Protein AF-0000000086165670 (afdb_homodimer)

Secondary structure (DSSP, 8-state):
----HHHHHHH-SS--SSEEEEEPHHHHHHHHHTT--HHHHHHHHHTS-EEEEEEHHHHHHHHHT-GGGHHHHHHHT-TTSEEE---SSS--HHHHHHHHHHH-TTEEEE---HHHHHHHHTSTT--EEEEETTEEEEEPP-S-TTS---/----HHHHHHH-SS--SSEEEEEPHHHHHHHHHTT--HHHHHHHHHTS-EEEEEEHHHHHHHHHT-GGGHHHHHHHT-TTSEEE---SSS--HHHHHHHHHHH-TTEEEE---HHHHHHHHTSTT--EEEEETTEEEEEPP-S-TTS---

Radius of gyration: 19.61 Å; Cα contacts (8 Å, |Δi|>4): 495; chains: 2; bounding box: 52×57×45 Å

InterPro domains:
  IPR002716 PIN domain [SM00670] (19-118)
  IPR006984 Fcf1/UTP23 [PF04900] (44-140)
  IPR029060 PIN-like domain superfamily [SSF88723] (17-141)
  IPR037503 rRNA-processing protein Fcf1, PIN domain [cd09864] (9-139)

Solvent-accessible surface area (backbone atoms only — not comparable to full-atom values): 16663 Å² total; per-residue (Å²): 130,85,54,56,45,74,55,49,55,74,71,36,75,69,54,38,47,38,37,38,30,40,49,39,65,66,36,50,52,53,31,54,77,52,69,44,56,66,68,61,39,48,22,67,39,56,71,41,57,58,36,45,27,38,39,48,44,30,52,53,50,41,66,67,62,43,77,90,31,46,67,46,46,53,59,68,63,33,83,74,39,42,77,27,63,65,94,67,82,84,60,57,42,67,58,50,53,51,53,48,47,68,42,38,55,68,40,31,38,29,42,73,50,66,69,59,49,58,56,43,69,71,38,70,44,33,33,37,30,32,74,55,94,76,35,56,42,60,45,79,50,71,55,71,80,77,58,77,83,126,128,82,54,56,46,75,54,49,54,74,69,36,76,68,54,37,47,37,36,37,30,40,48,39,64,64,35,50,51,52,31,54,75,52,70,45,56,66,68,59,40,48,23,66,39,58,72,41,58,58,36,47,27,37,39,47,45,30,50,53,49,41,65,68,63,42,76,90,31,46,67,46,46,53,59,67,63,34,82,75,40,42,78,27,63,65,94,67,82,82,61,57,40,66,59,49,53,51,52,50,47,69,44,38,55,69,42,32,38,30,43,74,51,64,70,58,48,57,58,43,68,70,38,70,45,33,32,39,30,33,74,56,94,75,34,59,42,59,45,78,49,72,55,71,82,76,58,78,81,123

Foldseek 3Di:
DQPQLAVLVVQQVLEDPPAEEEEAQCLLVVLVVLVHDDQVLVCVRNVHRYQYEYEPQSLVVLVVVPDVSVVVNVSCPPPSYHYHYDPDDHDHPLVVVLVVCLVPLHHEYEDADPVSVVSNLVRANHKYWYDDPSGIGIGHRRHDPPPDPD/DQPQLAVLCVQQVLEDPPAEEEEAQCLLVVLVVLVHDDQVLVCVRNVHRYQYEYEPQSLVVLVVVPDVSVVVNVSCPPPSYHYHYDPDDHDHPLVVVLVVCLVPLHHEYEDADPVSVVSNLVRANHKYWYDDPSGIGIGHRRHDPPPDPD

Organism: Eudyptula minor (NCBI:txid37083)

Structure (mmCIF, N/CA/C/O backbone):
data_AF-0000000086165670-model_v1
#
loop_
_entity.id
_entity.type
_entity.pdbx_description
1 polymer 'rRNA-processing protein FCF1 homolog'
#
loop_
_atom_site.group_PDB
_atom_site.id
_atom_site.type_symbol
_atom_site.label_atom_id
_atom_site.label_alt_id
_atom_site.label_comp_id
_atom_site.label_asym_id
_atom_site.label_entity_id
_atom_site.label_seq_id
_atom_site.pdbx_PDB_ins_code
_atom_site.Cartn_x
_atom_site.Cartn_y
_atom_site.Cartn_z
_atom_site.occupancy
_atom_site.B_iso_or_equiv
_atom_site.auth_seq_id
_atom_site.auth_comp_id
_atom_site.auth_asym_id
_atom_site.auth_atom_id
_atom_site.pdbx_PDB_model_num
ATOM 1 N N . PRO A 1 1 ? -20.578 -14.242 -11.133 1 34.12 1 PRO A N 1
ATOM 2 C CA . PRO A 1 1 ? -20.109 -13.969 -12.492 1 34.12 1 PRO A CA 1
ATOM 3 C C . PRO A 1 1 ? -18.812 -13.164 -12.516 1 34.12 1 PRO A C 1
ATOM 5 O O . PRO A 1 1 ? -18.594 -12.312 -11.656 1 34.12 1 PRO A O 1
ATOM 8 N N . GLN A 1 2 ? -17.719 -13.906 -13.016 1 43.72 2 GLN A N 1
ATOM 9 C CA . GLN A 1 2 ? -16.391 -13.352 -13.242 1 43.72 2 GLN A CA 1
ATOM 10 C C . GLN A 1 2 ? -16.469 -11.992 -13.938 1 43.72 2 GLN A C 1
ATOM 12 O O . GLN A 1 2 ? -16.969 -11.891 -15.055 1 43.72 2 GLN A O 1
ATOM 17 N N . HIS A 1 3 ? -16.766 -10.992 -13.359 1 51.22 3 HIS A N 1
ATOM 18 C CA . HIS A 1 3 ? -16.828 -9.742 -14.102 1 51.22 3 HIS A CA 1
ATOM 19 C C . HIS A 1 3 ? -15.5 -9.422 -14.773 1 51.22 3 HIS A C 1
ATOM 21 O O . HIS A 1 3 ? -14.438 -9.781 -14.266 1 51.22 3 HIS A O 1
ATOM 27 N N . PRO A 1 4 ? -15.719 -9.07 -16 1 55.28 4 PRO A N 1
ATOM 28 C CA . PRO A 1 4 ? -14.492 -8.641 -16.688 1 55.28 4 PRO A CA 1
ATOM 29 C C . PRO A 1 4 ? -13.648 -7.688 -15.859 1 55.28 4 PRO A C 1
ATOM 31 O O . PRO A 1 4 ? -14.188 -6.906 -15.07 1 55.28 4 PRO A O 1
ATOM 34 N N . SER A 1 5 ? -12.367 -8 -15.695 1 59.69 5 SER A N 1
ATOM 35 C CA . SER A 1 5 ? -11.391 -7.207 -14.961 1 59.69 5 SER A CA 1
ATOM 36 C C . SER A 1 5 ? -11.648 -5.715 -15.125 1 59.69 5 SER A C 1
ATOM 38 O O . SER A 1 5 ? -11.445 -4.934 -14.195 1 59.69 5 SER A O 1
ATOM 40 N N . CYS A 1 6 ? -12.211 -5.391 -16.391 1 55.56 6 CYS A N 1
ATOM 41 C CA . CYS A 1 6 ? -12.438 -3.982 -16.688 1 55.56 6 CYS A CA 1
ATOM 42 C C . CYS A 1 6 ? -13.508 -3.391 -15.773 1 55.56 6 CYS A C 1
ATOM 44 O O . CYS A 1 6 ? -13.445 -2.211 -15.422 1 55.56 6 CYS A O 1
ATOM 46 N N . LEU A 1 7 ? -14.461 -4.262 -15.445 1 55.62 7 LEU A N 1
ATOM 47 C CA . LEU A 1 7 ? -15.57 -3.754 -14.648 1 55.62 7 LEU A CA 1
ATOM 48 C C . LEU A 1 7 ? -15.211 -3.729 -13.172 1 55.62 7 LEU A C 1
ATOM 50 O O . LEU A 1 7 ? -15.797 -2.965 -12.398 1 55.62 7 LEU A O 1
ATOM 54 N N . PHE A 1 8 ? -14.328 -4.543 -12.992 1 58.03 8 PHE A N 1
ATOM 55 C CA . PHE A 1 8 ? -13.867 -4.656 -11.609 1 58.03 8 PHE A CA 1
ATOM 56 C C . PHE A 1 8 ? -13.484 -3.291 -11.055 1 58.03 8 PHE A C 1
ATOM 58 O O . PHE A 1 8 ? -13.875 -2.938 -9.938 1 58.03 8 PHE A O 1
ATOM 65 N N . PHE A 1 9 ? -12.859 -2.52 -11.828 1 61.44 9 PHE A N 1
ATOM 66 C CA . PHE A 1 9 ? -12.25 -1.317 -11.273 1 61.44 9 PHE A CA 1
ATOM 67 C C . PHE A 1 9 ? -13.234 -0.152 -11.297 1 61.44 9 PHE A C 1
ATOM 69 O O . PHE A 1 9 ? -12.984 0.889 -10.688 1 61.44 9 PHE A O 1
ATOM 76 N N . GLN A 1 10 ? -14.266 -0.458 -11.984 1 59.34 10 GLN A N 1
ATOM 77 C CA . GLN A 1 10 ? -15.312 0.558 -11.945 1 59.34 10 GLN A CA 1
ATOM 78 C C . GLN A 1 10 ? -15.969 0.619 -10.57 1 59.34 10 GLN A C 1
ATOM 80 O O . GLN A 1 10 ? -16.391 1.688 -10.125 1 59.34 10 GLN A O 1
ATOM 85 N N . TYR A 1 11 ? -15.75 -0.505 -9.938 1 60 11 TYR A N 1
ATOM 86 C CA . TYR A 1 11 ? -16.5 -0.546 -8.688 1 60 11 TYR A CA 1
ATOM 87 C C . TYR A 1 11 ? -15.578 -0.387 -7.484 1 60 11 TYR A C 1
ATOM 89 O O . TYR A 1 11 ? -16.031 -0.026 -6.395 1 60 11 TYR A O 1
ATOM 97 N N . ASN A 1 12 ? -14.359 -0.661 -7.742 1 64.25 12 ASN A N 1
ATOM 98 C CA . ASN A 1 12 ? -13.422 -0.516 -6.633 1 64.25 12 ASN A CA 1
ATOM 99 C C . ASN A 1 12 ? -12.695 0.828 -6.68 1 64.25 12 ASN A C 1
ATOM 101 O O . ASN A 1 12 ? -11.812 1.031 -7.516 1 64.25 12 ASN A O 1
ATOM 105 N N . THR A 1 13 ? -13.102 1.656 -5.805 1 72.88 13 THR A N 1
ATOM 106 C CA . THR A 1 13 ? -12.57 3.016 -5.848 1 72.88 13 THR A CA 1
ATOM 107 C C . THR A 1 13 ? -11.305 3.127 -5.012 1 72.88 13 THR A C 1
ATOM 109 O O . THR A 1 13 ? -10.641 4.164 -5.016 1 72.88 13 THR A O 1
ATOM 112 N N . GLN A 1 14 ? -10.898 2.016 -4.379 1 79.38 14 GLN A N 1
ATOM 113 C CA . GLN A 1 14 ? -9.75 2.104 -3.48 1 79.38 14 GLN A CA 1
ATOM 114 C C . GLN A 1 14 ? -8.461 1.745 -4.207 1 79.38 14 GLN A C 1
ATOM 116 O O . GLN A 1 14 ? -7.367 2.059 -3.73 1 79.38 14 GLN A O 1
ATOM 121 N N . LEU A 1 15 ? -8.672 1.128 -5.34 1 85.44 15 LEU A N 1
ATOM 122 C CA . LEU A 1 15 ? -7.5 0.686 -6.086 1 85.44 15 LEU A CA 1
ATOM 123 C C . LEU A 1 15 ? -7.434 1.37 -7.445 1 85.44 15 LEU A C 1
ATOM 125 O O . LEU A 1 15 ? -8.469 1.694 -8.039 1 85.44 15 LEU A O 1
ATOM 129 N N . GLY A 1 16 ? -6.293 1.633 -7.879 1 83.88 16 GLY A N 1
ATOM 130 C CA . GLY A 1 16 ? -6 2.139 -9.211 1 83.88 16 GLY A CA 1
ATOM 131 C C . GLY A 1 16 ? -4.578 1.852 -9.656 1 83.88 16 GLY A C 1
ATOM 132 O O . GLY A 1 16 ? -3.744 1.423 -8.859 1 83.88 16 GLY A O 1
ATOM 133 N N . PRO A 1 17 ? -4.387 2.037 -10.953 1 87.19 17 PRO A N 1
ATOM 134 C CA . PRO A 1 17 ? -3.035 1.773 -11.453 1 87.19 17 PRO A CA 1
ATOM 135 C C . PRO A 1 17 ? -2.012 2.787 -10.945 1 87.19 17 PRO A C 1
ATOM 137 O O . PRO A 1 17 ? -2.359 3.943 -10.68 1 87.19 17 PRO A O 1
ATOM 140 N N . PRO A 1 18 ? -0.703 2.369 -10.914 1 90.31 18 PRO A N 1
ATOM 141 C CA . PRO A 1 18 ? -0.228 0.991 -11.062 1 90.31 18 PRO A CA 1
ATOM 142 C C . PRO A 1 18 ? -0.722 0.071 -9.953 1 90.31 18 PRO A C 1
ATOM 144 O O . PRO A 1 18 ? -0.751 0.47 -8.781 1 90.31 18 PRO A O 1
ATOM 147 N N . TYR A 1 19 ? -1.114 -1.107 -10.328 1 92.5 19 TYR A N 1
ATOM 148 C CA . TYR A 1 19 ? -1.566 -2.082 -9.336 1 92.5 19 TYR A CA 1
ATOM 149 C C . TYR A 1 19 ? -0.388 -2.848 -8.75 1 92.5 19 TYR A C 1
ATOM 151 O O . TYR A 1 19 ? 0.474 -3.334 -9.484 1 92.5 19 TYR A O 1
ATOM 159 N N . HIS A 1 20 ? -0.323 -2.848 -7.488 1 95.12 20 HIS A N 1
ATOM 160 C CA . HIS A 1 20 ? 0.696 -3.625 -6.789 1 95.12 20 HIS A CA 1
ATOM 161 C C . HIS A 1 20 ? 0.179 -5.012 -6.426 1 95.12 20 HIS A C 1
ATOM 163 O O . HIS A 1 20 ? -0.803 -5.141 -5.691 1 95.12 20 HIS A O 1
ATOM 169 N N . ILE A 1 21 ? 0.863 -6.008 -6.91 1 97 21 ILE A N 1
ATOM 170 C CA . ILE A 1 21 ? 0.362 -7.375 -6.785 1 97 21 ILE A CA 1
ATOM 171 C C . ILE A 1 21 ? 1.324 -8.203 -5.934 1 97 21 ILE A C 1
ATOM 173 O O . ILE A 1 21 ? 2.469 -8.43 -6.332 1 97 21 ILE A O 1
ATOM 177 N N . LEU A 1 22 ? 0.852 -8.625 -4.73 1 97.94 22 LEU A N 1
ATOM 178 C CA . LEU A 1 22 ? 1.629 -9.516 -3.881 1 97.94 22 LEU A CA 1
ATOM 179 C C . LEU A 1 22 ? 1.577 -10.945 -4.406 1 97.94 22 LEU A C 1
ATOM 181 O O . LEU A 1 22 ? 0.5 -11.539 -4.5 1 97.94 22 LEU A O 1
ATOM 185 N N . VAL A 1 23 ? 2.732 -11.461 -4.699 1 98.19 23 VAL A N 1
ATOM 186 C CA . VAL A 1 23 ? 2.803 -12.766 -5.344 1 98.19 23 VAL A CA 1
ATOM 187 C C . VAL A 1 23 ? 3.1 -13.844 -4.305 1 98.19 23 VAL A C 1
ATOM 189 O O . VAL A 1 23 ? 4.078 -13.742 -3.561 1 98.19 23 VAL A O 1
ATOM 192 N N . ASP A 1 24 ? 2.229 -14.812 -4.219 1 96.94 24 ASP A N 1
ATOM 193 C CA . ASP A 1 24 ? 2.453 -15.992 -3.391 1 96.94 24 ASP A CA 1
ATOM 194 C C . ASP A 1 24 ? 3.537 -16.891 -3.988 1 96.94 24 ASP A C 1
ATOM 196 O O . ASP A 1 24 ? 3.764 -16.875 -5.199 1 96.94 24 ASP A O 1
ATOM 200 N N . THR A 1 25 ? 4.137 -17.672 -3.205 1 92.81 25 THR A N 1
ATOM 201 C CA . THR A 1 25 ? 5.277 -18.5 -3.582 1 92.81 25 THR A CA 1
ATOM 202 C C . THR A 1 25 ? 4.93 -19.391 -4.766 1 92.81 25 THR A C 1
ATOM 204 O O . THR A 1 25 ? 5.621 -19.391 -5.785 1 92.81 25 THR A O 1
ATOM 207 N N . ASN A 1 26 ? 3.855 -20.094 -4.719 1 92.88 26 ASN A N 1
ATOM 208 C CA . ASN A 1 26 ? 3.525 -21.109 -5.715 1 92.88 26 ASN A CA 1
ATOM 209 C C . ASN A 1 26 ? 2.939 -20.484 -6.977 1 92.88 26 ASN A C 1
ATOM 211 O O . ASN A 1 26 ? 2.84 -21.141 -8.016 1 92.88 26 ASN A O 1
ATOM 215 N N . PHE A 1 27 ? 2.6 -19.297 -6.941 1 97.75 27 PHE A N 1
ATOM 216 C CA . PHE A 1 27 ? 1.979 -18.609 -8.078 1 97.75 27 PHE A CA 1
ATOM 217 C C . PHE A 1 27 ? 2.945 -18.531 -9.25 1 97.75 27 PHE A C 1
ATOM 219 O O . PHE A 1 27 ? 2.543 -18.688 -10.406 1 97.75 27 PHE A O 1
ATOM 226 N N . ILE A 1 28 ? 4.215 -18.281 -8.945 1 96.06 28 ILE A N 1
ATOM 227 C CA . ILE A 1 28 ? 5.246 -18.172 -9.969 1 96.06 28 ILE A CA 1
ATOM 228 C C . ILE A 1 28 ? 5.395 -19.5 -10.703 1 96.06 28 ILE A C 1
ATOM 230 O O . ILE A 1 28 ? 5.367 -19.547 -11.938 1 96.06 28 ILE A O 1
ATOM 234 N N . ASN A 1 29 ? 5.395 -20.547 -9.945 1 93.69 29 ASN A N 1
ATOM 235 C CA . ASN A 1 29 ? 5.566 -21.859 -10.555 1 93.69 29 ASN A CA 1
ATOM 236 C C . ASN A 1 29 ? 4.375 -22.234 -11.43 1 93.69 29 ASN A C 1
ATOM 238 O O . ASN A 1 29 ? 4.543 -22.828 -12.5 1 93.69 29 ASN A O 1
ATOM 242 N N . PHE A 1 30 ? 3.25 -21.938 -10.969 1 95.69 30 PHE A N 1
ATOM 243 C CA . PHE A 1 30 ? 2.053 -22.25 -11.742 1 95.69 30 PHE A CA 1
ATOM 244 C C . PHE A 1 30 ? 1.998 -21.406 -13.008 1 95.69 30 PHE A C 1
ATOM 246 O O . PHE A 1 30 ? 1.51 -21.859 -14.047 1 95.69 30 PHE A O 1
ATOM 253 N N . SER A 1 31 ? 2.48 -20.188 -12.922 1 97.12 31 SER A N 1
ATOM 254 C CA . SER A 1 31 ? 2.555 -19.328 -14.109 1 97.12 31 SER A CA 1
ATOM 255 C C . SER A 1 31 ? 3.508 -19.906 -15.148 1 97.12 31 SER A C 1
ATOM 257 O O . SER A 1 31 ? 3.199 -19.922 -16.344 1 97.12 31 SER A O 1
ATOM 259 N N . ILE A 1 32 ? 4.645 -20.406 -14.648 1 94.25 32 ILE A N 1
ATOM 260 C CA . ILE A 1 32 ? 5.641 -21.016 -15.516 1 94.25 32 ILE A CA 1
ATOM 261 C C . ILE A 1 32 ? 5.043 -22.25 -16.203 1 94.25 32 ILE A C 1
ATOM 263 O O . ILE A 1 32 ? 5.184 -22.422 -17.422 1 94.25 32 ILE A O 1
ATOM 267 N N . LYS A 1 33 ? 4.375 -23.047 -15.438 1 94.38 33 LYS A N 1
ATOM 268 C CA . LYS A 1 33 ? 3.768 -24.25 -15.969 1 94.38 33 LYS A CA 1
ATOM 269 C C . LYS A 1 33 ? 2.705 -23.938 -17.016 1 94.38 33 LYS A C 1
ATOM 271 O O . LYS A 1 33 ? 2.545 -24.656 -18 1 94.38 33 LYS A O 1
ATOM 276 N N . ALA A 1 34 ? 2.031 -22.844 -16.812 1 96.06 34 ALA A N 1
ATOM 277 C CA . ALA A 1 34 ? 0.977 -22.406 -17.719 1 96.06 34 ALA A CA 1
ATOM 278 C C . ALA A 1 34 ? 1.55 -21.594 -18.875 1 96.06 34 ALA A C 1
ATOM 280 O O . ALA A 1 34 ? 0.803 -21.078 -19.719 1 96.06 34 ALA A O 1
ATOM 281 N N . LYS A 1 35 ? 2.92 -21.359 -18.891 1 95.25 35 LYS A N 1
ATOM 282 C CA . LYS A 1 35 ? 3.639 -20.625 -19.922 1 95.25 35 LYS A CA 1
ATOM 283 C C . LYS A 1 35 ? 3.176 -19.172 -19.984 1 95.25 35 LYS A C 1
ATOM 285 O O . LYS A 1 35 ? 2.943 -18.625 -21.062 1 95.25 35 LYS A O 1
ATOM 290 N N . LEU A 1 36 ? 2.943 -18.609 -18.859 1 96.5 36 LEU A N 1
ATOM 291 C CA . LEU A 1 36 ? 2.518 -17.219 -18.734 1 96.5 36 LEU A CA 1
ATOM 292 C C . LEU A 1 36 ? 3.682 -16.328 -18.328 1 96.5 36 LEU A C 1
ATOM 294 O O . LEU A 1 36 ? 4.414 -16.656 -17.391 1 96.5 36 LEU A O 1
ATOM 298 N N . ASP A 1 37 ? 3.91 -15.258 -19.125 1 95.5 37 ASP A N 1
ATOM 299 C CA . ASP A 1 37 ? 4.777 -14.195 -18.625 1 95.5 37 ASP A CA 1
ATOM 300 C C . ASP A 1 37 ? 4.102 -13.414 -17.5 1 95.5 37 ASP A C 1
ATOM 302 O O . ASP A 1 37 ? 3.045 -12.812 -17.703 1 95.5 37 ASP A O 1
ATOM 306 N N . LEU A 1 38 ? 4.711 -13.414 -16.375 1 96.06 38 LEU A N 1
ATOM 307 C CA . LEU A 1 38 ? 4.055 -12.938 -15.164 1 96.06 38 LEU A CA 1
ATOM 308 C C . LEU A 1 38 ? 3.594 -11.492 -15.328 1 96.06 38 LEU A C 1
ATOM 310 O O . LEU A 1 38 ? 2.398 -11.203 -15.242 1 96.06 38 LEU A O 1
ATOM 314 N N . VAL A 1 39 ? 4.5 -10.57 -15.68 1 96.19 39 VAL A N 1
ATOM 315 C CA . VAL A 1 39 ? 4.188 -9.141 -15.727 1 96.19 39 VAL A CA 1
ATOM 316 C C . VAL A 1 39 ? 3.197 -8.875 -16.859 1 96.19 39 VAL A C 1
ATOM 318 O O . VAL A 1 39 ? 2.195 -8.18 -16.656 1 96.19 39 VAL A O 1
ATOM 321 N N . GLN A 1 40 ? 3.408 -9.438 -17.984 1 96.25 40 GLN A N 1
ATOM 322 C CA . GLN A 1 40 ? 2.52 -9.25 -19.125 1 96.25 40 GLN A CA 1
ATOM 323 C C . GLN A 1 40 ? 1.126 -9.805 -18.828 1 96.25 40 GLN A C 1
ATOM 325 O O . GLN A 1 40 ? 0.121 -9.195 -19.203 1 96.25 40 GLN A O 1
ATOM 330 N N . SER A 1 41 ? 1.08 -10.953 -18.25 1 96.88 41 SER A N 1
ATOM 331 C CA . SER A 1 41 ? -0.209 -11.562 -17.922 1 96.88 41 SER A CA 1
ATOM 332 C C . SER A 1 41 ? -0.984 -10.719 -16.922 1 96.88 41 SER A C 1
ATOM 334 O O . SER A 1 41 ? -2.211 -10.617 -17 1 96.88 41 SER A O 1
ATOM 336 N N . MET A 1 42 ? -0.252 -10.078 -15.945 1 96.12 42 MET A N 1
ATOM 337 C CA . MET A 1 42 ? -0.893 -9.164 -15 1 96.12 42 MET A CA 1
ATOM 338 C C . MET A 1 42 ? -1.491 -7.961 -15.727 1 96.12 42 MET A C 1
ATOM 340 O O . MET A 1 42 ? -2.643 -7.598 -15.492 1 96.12 42 MET A O 1
ATOM 344 N N . MET A 1 43 ? -0.7 -7.418 -16.609 1 94.31 43 MET A N 1
ATOM 345 C CA . MET A 1 43 ? -1.137 -6.238 -17.344 1 94.31 43 MET A CA 1
ATOM 346 C C . MET A 1 43 ? -2.301 -6.57 -18.281 1 94.31 43 MET A C 1
ATOM 348 O O . MET A 1 43 ? -3.217 -5.766 -18.438 1 94.31 43 MET A O 1
ATOM 352 N N . ASP A 1 44 ? -2.336 -7.738 -18.875 1 92.81 44 ASP A N 1
ATOM 353 C CA . ASP A 1 44 ? -3.43 -8.195 -19.734 1 92.81 44 ASP A CA 1
ATOM 354 C C . ASP A 1 44 ? -4.703 -8.422 -18.922 1 92.81 44 ASP A C 1
ATOM 356 O O . ASP A 1 44 ? -5.809 -8.18 -19.406 1 92.81 44 ASP A O 1
ATOM 360 N N . CYS A 1 45 ? -4.516 -8.875 -17.75 1 92.12 45 CYS A N 1
ATOM 361 C CA . CYS A 1 45 ? -5.652 -9.172 -16.875 1 92.12 45 CYS A CA 1
ATOM 362 C C . CYS A 1 45 ? -6.324 -7.891 -16.406 1 92.12 45 CYS A C 1
ATOM 364 O O . CYS A 1 45 ? -7.551 -7.793 -16.391 1 92.12 45 CYS A O 1
ATOM 366 N N . LEU A 1 46 ? -5.488 -6.934 -16.031 1 90.25 46 LEU A N 1
ATOM 367 C CA . LEU A 1 46 ? -6.031 -5.742 -15.391 1 90.25 46 LEU A CA 1
ATOM 368 C C . LEU A 1 46 ? -6.109 -4.578 -16.375 1 90.25 46 LEU A C 1
ATOM 370 O O . LEU A 1 46 ? -6.676 -3.531 -16.062 1 90.25 46 LEU A O 1
ATOM 374 N N . TYR A 1 47 ? -5.535 -4.727 -17.516 1 89.25 47 TYR A N 1
ATOM 375 C CA . TYR A 1 47 ? -5.504 -3.723 -18.562 1 89.25 47 TYR A CA 1
ATOM 376 C C . TYR A 1 47 ? -4.891 -2.42 -18.062 1 89.25 47 TYR A C 1
ATOM 378 O O . TYR A 1 47 ? -5.426 -1.338 -18.312 1 89.25 47 TYR A O 1
ATOM 386 N N . ALA A 1 48 ? -3.924 -2.51 -17.297 1 89.19 48 ALA A N 1
ATOM 387 C CA . ALA A 1 48 ? -3.217 -1.382 -16.688 1 89.19 48 ALA A CA 1
ATOM 388 C C . ALA A 1 48 ? -1.828 -1.797 -16.203 1 89.19 48 ALA A C 1
ATOM 390 O O . ALA A 1 48 ? -1.501 -2.986 -16.188 1 89.19 48 ALA A O 1
ATOM 391 N N . LYS A 1 49 ? -0.995 -0.763 -15.867 1 90.31 49 LYS A N 1
ATOM 392 C CA . LYS A 1 49 ? 0.326 -1.045 -15.312 1 90.31 49 LYS A CA 1
ATOM 393 C C . LYS A 1 49 ? 0.219 -1.85 -14.023 1 90.31 49 LYS A C 1
ATOM 395 O O . LYS A 1 49 ? -0.636 -1.568 -13.18 1 90.31 49 LYS A O 1
ATOM 400 N N . CYS A 1 50 ? 1.036 -2.807 -13.93 1 93.5 50 CYS A N 1
ATOM 401 C CA . CYS A 1 50 ? 1.077 -3.676 -12.766 1 93.5 50 CYS A CA 1
ATOM 402 C C . CYS A 1 50 ? 2.504 -3.828 -12.242 1 93.5 50 CYS A C 1
ATOM 404 O O . CYS A 1 50 ? 3.449 -3.896 -13.031 1 93.5 50 CYS A O 1
ATOM 406 N N . ILE A 1 51 ? 2.643 -3.84 -11.008 1 94.69 51 ILE A N 1
ATOM 407 C CA . ILE A 1 51 ? 3.934 -4.031 -10.352 1 94.69 51 ILE A CA 1
ATOM 408 C C . ILE A 1 51 ? 3.883 -5.273 -9.469 1 94.69 51 ILE A C 1
ATOM 410 O O . ILE A 1 51 ? 3.264 -5.254 -8.398 1 94.69 51 ILE A O 1
ATOM 414 N N . PRO A 1 52 ? 4.504 -6.332 -9.922 1 97.5 52 PRO A N 1
ATOM 415 C CA . PRO A 1 52 ? 4.586 -7.492 -9.039 1 97.5 52 PRO A CA 1
ATOM 416 C C . PRO A 1 52 ? 5.438 -7.227 -7.797 1 97.5 52 PRO A C 1
ATOM 418 O O . PRO A 1 52 ? 6.496 -6.602 -7.891 1 97.5 52 PRO A O 1
ATOM 421 N N . CYS A 1 53 ? 4.957 -7.629 -6.641 1 97.5 53 CYS A N 1
ATOM 422 C CA . CYS A 1 53 ? 5.637 -7.438 -5.363 1 97.5 53 CYS A CA 1
ATOM 423 C C . CYS A 1 53 ? 5.926 -8.773 -4.691 1 97.5 53 CYS A C 1
ATOM 425 O O . CYS A 1 53 ? 5.082 -9.672 -4.703 1 97.5 53 CYS A O 1
ATOM 427 N N . ILE A 1 54 ? 7.125 -8.945 -4.188 1 97.19 54 ILE A N 1
ATOM 428 C CA . ILE A 1 54 ? 7.516 -10.141 -3.455 1 97.19 54 ILE A CA 1
ATOM 429 C C . ILE A 1 54 ? 8.047 -9.758 -2.078 1 97.19 54 ILE A C 1
ATOM 431 O O . ILE A 1 54 ? 8.914 -8.883 -1.962 1 97.19 54 ILE A O 1
ATOM 435 N N . THR A 1 55 ? 7.523 -10.359 -1.017 1 96.88 55 THR A N 1
ATOM 436 C CA . THR A 1 55 ? 7.977 -10.062 0.338 1 96.88 55 THR A CA 1
ATOM 437 C C . THR A 1 55 ? 9.234 -10.859 0.673 1 96.88 55 THR A C 1
ATOM 439 O O . THR A 1 55 ? 9.555 -11.836 -0.01 1 96.88 55 THR A O 1
ATOM 442 N N . ASP A 1 56 ? 9.898 -10.422 1.745 1 95.5 56 ASP A N 1
ATOM 443 C CA . ASP A 1 56 ? 11.055 -11.164 2.238 1 95.5 56 ASP A CA 1
ATOM 444 C C . ASP A 1 56 ? 10.68 -12.609 2.578 1 95.5 56 ASP A C 1
ATOM 446 O O . ASP A 1 56 ? 11.445 -13.531 2.311 1 95.5 56 ASP A O 1
ATOM 450 N N . CYS A 1 57 ? 9.516 -12.789 3.125 1 96.31 57 CYS A N 1
ATOM 451 C CA . CYS A 1 57 ? 9.086 -14.117 3.549 1 96.31 57 CYS A CA 1
ATOM 452 C C . CYS A 1 57 ? 8.875 -15.031 2.348 1 96.31 57 CYS A C 1
ATOM 454 O O . CYS A 1 57 ? 9.258 -16.203 2.375 1 96.31 57 CYS A O 1
ATOM 456 N N . VAL A 1 58 ? 8.25 -14.5 1.291 1 96.12 58 VAL A N 1
ATOM 457 C CA . VAL A 1 58 ? 8.016 -15.289 0.084 1 96.12 58 VAL A CA 1
ATOM 458 C C . VAL A 1 58 ? 9.344 -15.594 -0.602 1 96.12 58 VAL A C 1
ATOM 460 O O . VAL A 1 58 ? 9.586 -16.719 -1.025 1 96.12 58 VAL A O 1
ATOM 463 N N . MET A 1 59 ? 10.203 -14.625 -0.679 1 94.81 59 MET A N 1
ATOM 464 C CA . MET A 1 59 ? 11.523 -14.828 -1.26 1 94.81 59 MET A CA 1
ATOM 465 C C . MET A 1 59 ? 12.289 -15.906 -0.503 1 94.81 59 MET A C 1
ATOM 467 O O . MET A 1 59 ? 12.914 -16.781 -1.115 1 94.81 59 MET A O 1
ATOM 471 N N . GLY A 1 60 ? 12.266 -15.766 0.853 1 93.44 60 GLY A N 1
ATOM 472 C CA . GLY A 1 60 ? 12.914 -16.781 1.673 1 93.44 60 GLY A CA 1
ATOM 473 C C . GLY A 1 60 ? 12.383 -18.172 1.433 1 93.44 60 GLY A C 1
ATOM 474 O O . GLY A 1 60 ? 13.148 -19.141 1.399 1 93.44 60 GLY A O 1
ATOM 475 N N . GLU A 1 61 ? 11.117 -18.25 1.248 1 93.44 61 GLU A N 1
ATOM 476 C CA . GLU A 1 61 ? 10.492 -19.531 0.976 1 93.44 61 GLU A CA 1
ATOM 477 C C . GLU A 1 61 ? 10.961 -20.109 -0.358 1 93.44 61 GLU A C 1
ATOM 479 O O . GLU A 1 61 ? 11.297 -21.297 -0.45 1 93.44 61 GLU A O 1
ATOM 484 N N . ILE A 1 62 ? 11.023 -19.359 -1.401 1 92.88 62 ILE A N 1
ATOM 485 C CA . ILE A 1 62 ? 11.438 -19.797 -2.727 1 92.88 62 ILE A CA 1
ATOM 486 C C . ILE A 1 62 ? 12.883 -20.297 -2.676 1 92.88 62 ILE A C 1
ATOM 488 O O . ILE A 1 62 ? 13.227 -21.312 -3.287 1 92.88 62 ILE A O 1
ATOM 492 N N . GLU A 1 63 ? 13.672 -19.578 -1.932 1 92.75 63 GLU A N 1
ATOM 493 C CA . GLU A 1 63 ? 15.086 -19.922 -1.826 1 92.75 63 GLU A CA 1
ATOM 494 C C . GLU A 1 63 ? 15.273 -21.281 -1.145 1 92.75 63 GLU A C 1
ATOM 496 O O . GLU A 1 63 ? 16.203 -22.016 -1.476 1 92.75 63 GLU A O 1
ATOM 501 N N . LYS A 1 64 ? 14.398 -21.641 -0.269 1 91.69 64 LYS A N 1
ATOM 502 C CA . LYS A 1 64 ? 14.484 -22.891 0.489 1 91.69 64 LYS A CA 1
ATOM 503 C C . LYS A 1 64 ? 14.008 -24.078 -0.35 1 91.69 64 LYS A C 1
ATOM 505 O O . LYS A 1 64 ? 14.359 -25.219 -0.065 1 91.69 64 LYS A O 1
ATOM 510 N N . LEU A 1 65 ? 13.234 -23.859 -1.315 1 88.5 65 LEU A N 1
ATOM 511 C CA . LEU A 1 65 ? 12.641 -24.922 -2.113 1 88.5 65 LEU A CA 1
ATOM 512 C C . LEU A 1 65 ? 13.688 -25.594 -2.992 1 88.5 65 LEU A C 1
ATOM 514 O O . LEU A 1 65 ? 13.492 -26.719 -3.449 1 88.5 65 LEU A O 1
ATOM 518 N N . GLY A 1 66 ? 14.906 -24.969 -3.201 1 83.56 66 GLY A N 1
ATOM 519 C CA . GLY A 1 66 ? 16.031 -25.656 -3.826 1 83.56 66 GLY A CA 1
ATOM 520 C C . GLY A 1 66 ? 16 -25.594 -5.344 1 83.56 66 GLY A C 1
ATOM 521 O O . GLY A 1 66 ? 15.469 -24.625 -5.914 1 83.56 66 GLY A O 1
ATOM 522 N N . GLN A 1 67 ? 16.547 -26.656 -6 1 83.5 67 GLN A N 1
ATOM 523 C CA . GLN A 1 67 ? 16.891 -26.656 -7.422 1 83.5 67 GLN A CA 1
ATOM 524 C C . GLN A 1 67 ? 15.625 -26.719 -8.281 1 83.5 67 GLN A C 1
ATOM 526 O O . GLN A 1 67 ? 15.57 -26.125 -9.359 1 83.5 67 GLN A O 1
ATOM 531 N N . LYS A 1 68 ? 14.609 -27.375 -7.77 1 83.62 68 LYS A N 1
ATOM 532 C CA . LYS A 1 68 ? 13.375 -27.531 -8.531 1 83.62 68 LYS A CA 1
ATOM 533 C C . LYS A 1 68 ? 12.719 -26.188 -8.812 1 83.62 68 LYS A C 1
ATOM 535 O O . LYS A 1 68 ? 11.945 -26.062 -9.766 1 83.62 68 LYS A O 1
ATOM 540 N N . TYR A 1 69 ? 13.125 -25.172 -8.016 1 87.25 69 TYR A N 1
ATOM 541 C CA . TYR A 1 69 ? 12.461 -23.875 -8.148 1 87.25 69 TYR A CA 1
ATOM 542 C C . TYR A 1 69 ? 13.461 -22.797 -8.555 1 87.25 69 TYR A C 1
ATOM 544 O O . TYR A 1 69 ? 13.273 -21.609 -8.219 1 87.25 69 TYR A O 1
ATOM 552 N N . ARG A 1 70 ? 14.469 -23.203 -9.289 1 90.69 70 ARG A N 1
ATOM 553 C CA . ARG A 1 70 ? 15.5 -22.266 -9.719 1 90.69 70 ARG A CA 1
ATOM 554 C C . ARG A 1 70 ? 14.922 -21.219 -10.672 1 90.69 70 ARG A C 1
ATOM 556 O O . ARG A 1 70 ? 15.281 -20.047 -10.594 1 90.69 70 ARG A O 1
ATOM 563 N N . VAL A 1 71 ? 14.117 -21.688 -11.555 1 91.62 71 VAL A N 1
ATOM 564 C CA . VAL A 1 71 ? 13.508 -20.766 -12.508 1 91.62 71 VAL A CA 1
ATOM 565 C C . VAL A 1 71 ? 12.625 -19.75 -11.766 1 91.62 71 VAL A C 1
ATOM 567 O O . VAL A 1 71 ? 12.68 -18.562 -12.039 1 91.62 71 VAL A O 1
ATOM 570 N N . ALA A 1 72 ? 11.82 -20.234 -10.805 1 92.88 72 ALA A N 1
ATOM 571 C CA . ALA A 1 72 ? 10.969 -19.359 -10 1 92.88 72 ALA A CA 1
ATOM 572 C C . ALA A 1 72 ? 11.805 -18.312 -9.266 1 92.88 72 ALA A C 1
ATOM 574 O O . ALA A 1 72 ? 11.414 -17.141 -9.188 1 92.88 72 ALA A O 1
ATOM 575 N N . LEU A 1 73 ? 12.922 -18.812 -8.781 1 93.69 73 LEU A N 1
ATOM 576 C CA . LEU A 1 73 ? 13.812 -17.906 -8.062 1 93.69 73 LEU A CA 1
ATOM 577 C C . LEU A 1 73 ? 14.352 -16.828 -9 1 93.69 73 LEU A C 1
ATOM 579 O O . LEU A 1 73 ? 14.43 -15.648 -8.617 1 93.69 73 LEU A O 1
ATOM 583 N N . ARG A 1 74 ? 14.68 -17.188 -10.227 1 94.25 74 ARG A N 1
ATOM 584 C CA . ARG A 1 74 ? 15.156 -16.219 -11.219 1 94.25 74 ARG A CA 1
ATOM 585 C C . ARG A 1 74 ? 14.086 -15.188 -11.539 1 94.25 74 ARG A C 1
ATOM 587 O O . ARG A 1 74 ? 14.375 -13.992 -11.625 1 94.25 74 ARG A O 1
ATOM 594 N N . ILE A 1 75 ? 12.898 -15.617 -11.672 1 93.75 75 ILE A N 1
ATOM 595 C CA . ILE A 1 75 ? 11.781 -14.727 -11.969 1 93.75 75 ILE A CA 1
ATOM 596 C C . ILE A 1 75 ? 11.539 -13.789 -10.797 1 93.75 75 ILE A C 1
ATOM 598 O O . ILE A 1 75 ? 11.305 -12.594 -10.992 1 93.75 75 ILE A O 1
ATOM 602 N N . ALA A 1 76 ? 11.656 -14.305 -9.578 1 93.69 76 ALA A N 1
ATOM 603 C CA . ALA A 1 76 ? 11.422 -13.523 -8.367 1 93.69 76 ALA A CA 1
ATOM 604 C C . ALA A 1 76 ? 12.469 -12.422 -8.219 1 93.69 76 ALA A C 1
ATOM 606 O O . ALA A 1 76 ? 12.234 -11.422 -7.539 1 93.69 76 ALA A O 1
ATOM 607 N N . LYS A 1 77 ? 13.586 -12.609 -8.898 1 93.69 77 LYS A N 1
ATOM 608 C CA . LYS A 1 77 ? 14.68 -11.648 -8.812 1 93.69 77 LYS A CA 1
ATOM 609 C C . LYS A 1 77 ? 14.664 -10.688 -9.992 1 93.69 77 LYS A C 1
ATOM 611 O O . LYS A 1 77 ? 15.547 -9.828 -10.109 1 93.69 77 LYS A O 1
ATOM 616 N N . ASP A 1 78 ? 13.664 -10.883 -10.836 1 93.56 78 ASP A N 1
ATOM 617 C CA . ASP A 1 78 ? 13.484 -9.945 -11.945 1 93.56 78 ASP A CA 1
ATOM 618 C C . ASP A 1 78 ? 13.383 -8.508 -11.438 1 93.56 78 ASP A C 1
ATOM 620 O O . ASP A 1 78 ? 12.703 -8.234 -10.445 1 93.56 78 ASP A O 1
ATOM 624 N N . PRO A 1 79 ? 14.062 -7.574 -12.094 1 92.5 79 PRO A N 1
ATOM 625 C CA . PRO A 1 79 ? 14.07 -6.176 -11.648 1 92.5 79 PRO A CA 1
ATOM 626 C C . PRO A 1 79 ? 12.688 -5.531 -11.695 1 92.5 79 PRO A C 1
ATOM 628 O O . PRO A 1 79 ? 12.461 -4.492 -11.07 1 92.5 79 PRO A O 1
ATOM 631 N N . ARG A 1 80 ? 11.797 -6.07 -12.438 1 91.44 80 ARG A N 1
ATOM 632 C CA . ARG A 1 80 ? 10.438 -5.535 -12.508 1 91.44 80 ARG A CA 1
ATOM 633 C C . ARG A 1 80 ? 9.664 -5.844 -11.234 1 91.44 80 ARG A C 1
ATOM 635 O O . ARG A 1 80 ? 8.617 -5.25 -10.977 1 91.44 80 ARG A O 1
ATOM 642 N N . PHE A 1 81 ? 10.203 -6.754 -10.438 1 94.31 81 PHE A N 1
ATOM 643 C CA . PHE A 1 81 ? 9.594 -7.082 -9.148 1 94.31 81 PHE A CA 1
ATOM 644 C C . PHE A 1 81 ? 10.055 -6.113 -8.07 1 94.31 81 PHE A C 1
ATOM 646 O O . PHE A 1 81 ? 11.234 -5.758 -8.008 1 94.31 81 PHE A O 1
ATOM 653 N N . GLU A 1 82 ? 9.102 -5.703 -7.395 1 93.31 82 GLU A N 1
ATOM 654 C CA . GLU A 1 82 ? 9.438 -4.93 -6.207 1 93.31 82 GLU A CA 1
ATOM 655 C C . GLU A 1 82 ? 9.602 -5.828 -4.984 1 93.31 82 GLU A C 1
ATOM 657 O O . GLU A 1 82 ? 8.703 -6.613 -4.664 1 93.31 82 GLU A O 1
ATOM 662 N N . ARG A 1 83 ? 10.734 -5.691 -4.344 1 94.12 83 ARG A N 1
ATOM 663 C CA . ARG A 1 83 ? 10.961 -6.43 -3.107 1 94.12 83 ARG A CA 1
ATOM 664 C C . ARG A 1 83 ? 10.477 -5.641 -1.898 1 94.12 83 ARG A C 1
ATOM 666 O O . ARG A 1 83 ? 10.852 -4.484 -1.71 1 94.12 83 ARG A O 1
ATOM 673 N N . LEU A 1 84 ? 9.664 -6.293 -1.116 1 94.56 84 LEU A N 1
ATOM 674 C CA . LEU A 1 84 ? 9.117 -5.641 0.07 1 94.56 84 LEU A CA 1
ATOM 675 C C . LEU A 1 84 ? 9.727 -6.227 1.34 1 94.56 84 LEU A C 1
ATOM 677 O O . LEU A 1 84 ? 9.539 -7.41 1.636 1 94.56 84 LEU A O 1
ATOM 681 N N . PRO A 1 85 ? 10.422 -5.387 2.074 1 92.69 85 PRO A N 1
ATOM 682 C CA . PRO A 1 85 ? 11 -5.895 3.32 1 92.69 85 PRO A CA 1
ATOM 683 C C . PRO A 1 85 ? 9.945 -6.195 4.383 1 92.69 85 PRO A C 1
ATOM 685 O O . PRO A 1 85 ? 8.898 -5.551 4.418 1 92.69 85 PRO A O 1
ATOM 688 N N . CYS A 1 86 ? 10.195 -7.164 5.148 1 91.69 86 CYS A N 1
ATOM 689 C CA . CYS A 1 86 ? 9.328 -7.5 6.273 1 91.69 86 CYS A CA 1
ATOM 690 C C . CYS A 1 86 ? 9.961 -7.074 7.594 1 91.69 86 CYS A C 1
ATOM 692 O O . CYS A 1 86 ? 11.188 -7.102 7.734 1 91.69 86 CYS A O 1
ATOM 694 N N . MET A 1 87 ? 9.125 -6.648 8.562 1 82.56 87 MET A N 1
ATOM 695 C CA . MET A 1 87 ? 9.641 -6.207 9.859 1 82.56 87 MET A CA 1
ATOM 696 C C . MET A 1 87 ? 9.469 -7.297 10.914 1 82.56 87 MET A C 1
ATOM 698 O O . MET A 1 87 ? 9.695 -7.059 12.102 1 82.56 87 MET A O 1
ATOM 702 N N . HIS A 1 88 ? 9.086 -8.414 10.602 1 82.56 88 HIS A N 1
ATOM 703 C CA . HIS A 1 88 ? 8.945 -9.539 11.523 1 82.56 88 HIS A CA 1
ATOM 704 C C . HIS A 1 88 ? 10.047 -10.57 11.312 1 82.56 88 HIS A C 1
ATOM 706 O O . HIS A 1 88 ? 10.695 -10.578 10.266 1 82.56 88 HIS A O 1
ATOM 712 N N . LYS A 1 89 ? 10.219 -11.328 12.438 1 76.38 89 LYS A N 1
ATOM 713 C CA . LYS A 1 89 ? 11.219 -12.391 12.352 1 76.38 89 LYS A CA 1
ATOM 714 C C . LYS A 1 89 ? 10.609 -13.672 11.789 1 76.38 89 LYS A C 1
ATOM 716 O O . LYS A 1 89 ? 9.781 -14.305 12.438 1 76.38 89 LYS A O 1
ATOM 721 N N . GLY A 1 90 ? 10.898 -14.016 10.664 1 68 90 GLY A N 1
ATOM 722 C CA . GLY A 1 90 ? 10.625 -15.305 10.055 1 68 90 GLY A CA 1
ATOM 723 C C . GLY A 1 90 ? 9.203 -15.789 10.281 1 68 90 GLY A C 1
ATOM 724 O O . GLY A 1 90 ? 8.852 -16.203 11.383 1 68 90 GLY A O 1
ATOM 725 N N . THR A 1 91 ? 8.164 -15.414 9.5 1 77.06 91 THR A N 1
ATOM 726 C CA . THR A 1 91 ? 6.816 -15.977 9.539 1 77.06 91 THR A CA 1
ATOM 727 C C . THR A 1 91 ? 6.508 -16.734 8.25 1 77.06 91 THR A C 1
ATOM 729 O O . THR A 1 91 ? 7.297 -16.703 7.305 1 77.06 91 THR A O 1
ATOM 732 N N . TYR A 1 92 ? 5.504 -17.562 8.438 1 89.69 92 TYR A N 1
ATOM 733 C CA . TYR A 1 92 ? 5.012 -18.234 7.238 1 89.69 92 TYR A CA 1
ATOM 734 C C . TYR A 1 92 ? 4.562 -17.219 6.195 1 89.69 92 TYR A C 1
ATOM 736 O O . TYR A 1 92 ? 3.918 -16.219 6.531 1 89.69 92 TYR A O 1
ATOM 744 N N . ALA A 1 93 ? 4.945 -17.484 5.035 1 94.94 93 ALA A N 1
ATOM 745 C CA . ALA A 1 93 ? 4.664 -16.578 3.93 1 94.94 93 ALA A CA 1
ATOM 746 C C . ALA A 1 93 ? 3.174 -16.25 3.857 1 94.94 93 ALA A C 1
ATOM 748 O O . ALA A 1 93 ? 2.795 -15.094 3.633 1 94.94 93 ALA A O 1
ATOM 749 N N . ASP A 1 94 ? 2.285 -17.203 4.141 1 95.88 94 ASP A N 1
ATOM 750 C CA . ASP A 1 94 ? 0.847 -16.969 4.102 1 95.88 94 ASP A CA 1
ATOM 751 C C . ASP A 1 94 ? 0.436 -15.938 5.156 1 95.88 94 ASP A C 1
ATOM 753 O O . ASP A 1 94 ? -0.337 -15.023 4.867 1 95.88 94 ASP A O 1
ATOM 757 N N . ASP A 1 95 ? 0.955 -16.141 6.352 1 95.69 95 ASP A N 1
ATOM 758 C CA . ASP A 1 95 ? 0.649 -15.195 7.418 1 95.69 95 ASP A CA 1
ATOM 759 C C . ASP A 1 95 ? 1.18 -13.805 7.09 1 95.69 95 ASP A C 1
ATOM 761 O O . ASP A 1 95 ? 0.521 -12.805 7.371 1 95.69 95 ASP A O 1
ATOM 765 N N . CYS A 1 96 ? 2.328 -13.789 6.484 1 96.19 96 CYS A N 1
ATOM 766 C CA . CYS A 1 96 ? 2.945 -12.539 6.062 1 96.19 96 CYS A CA 1
ATOM 767 C C . CYS A 1 96 ? 2.043 -11.781 5.09 1 9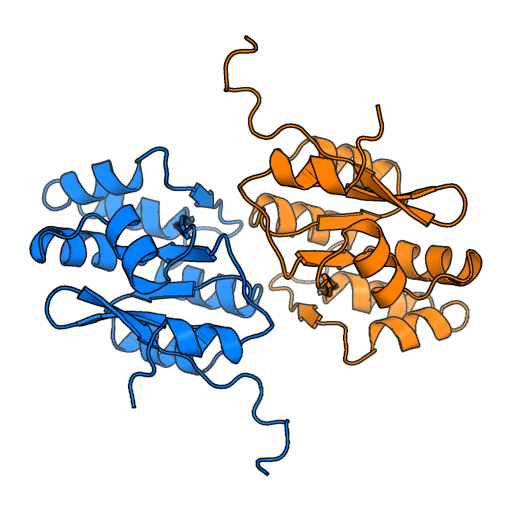6.19 96 CYS A C 1
ATOM 769 O O . CYS A 1 96 ? 1.773 -10.594 5.277 1 96.19 96 CYS A O 1
ATOM 771 N N . LEU A 1 97 ? 1.559 -12.508 4.098 1 97 97 LEU A N 1
ATOM 772 C CA . LEU A 1 97 ? 0.714 -11.906 3.07 1 97 97 LEU A CA 1
ATOM 773 C C . LEU A 1 97 ? -0.608 -11.43 3.664 1 97 97 LEU A C 1
ATOM 775 O O . LEU A 1 97 ? -1.053 -10.312 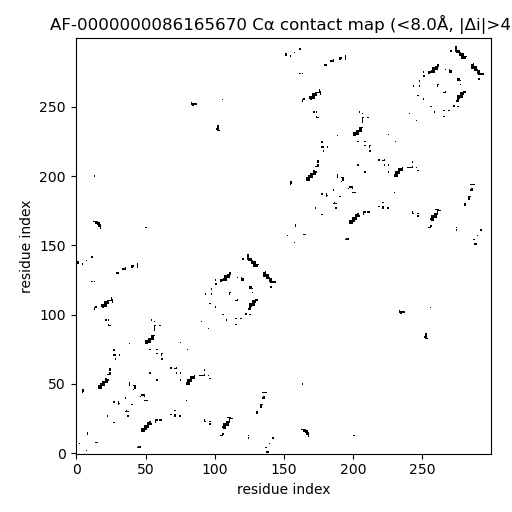3.387 1 97 97 LEU A O 1
ATOM 779 N N . VAL A 1 98 ? -1.206 -12.234 4.523 1 96.25 98 VAL A N 1
ATOM 780 C CA . VAL A 1 98 ? -2.494 -11.906 5.125 1 96.25 98 VAL A CA 1
ATOM 781 C C . VAL A 1 98 ? -2.35 -10.68 6.016 1 96.25 98 VAL A C 1
ATOM 783 O O . VAL A 1 98 ? -3.172 -9.758 5.957 1 96.25 98 VAL A O 1
ATOM 786 N N . GLN A 1 99 ? -1.305 -10.68 6.793 1 94.62 99 GLN A N 1
ATOM 787 C CA . GLN A 1 99 ? -1.074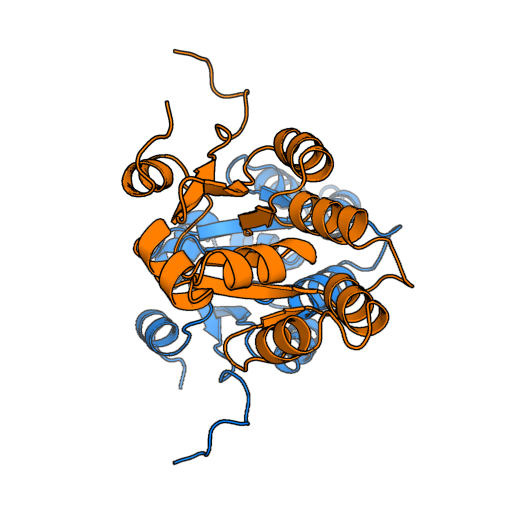 -9.539 7.68 1 94.62 99 GLN A CA 1
ATOM 788 C C . GLN A 1 99 ? -0.844 -8.266 6.879 1 94.62 99 GLN A C 1
ATOM 790 O O . GLN A 1 99 ? -1.38 -7.207 7.223 1 94.62 99 GLN A O 1
ATOM 795 N N . ARG A 1 100 ? -0.079 -8.383 5.801 1 95.56 100 ARG A N 1
ATOM 796 C CA . ARG A 1 100 ? 0.259 -7.223 4.984 1 95.56 100 ARG A CA 1
ATOM 797 C C . ARG A 1 100 ? -0.991 -6.605 4.367 1 95.56 100 ARG A C 1
ATOM 799 O O . ARG A 1 100 ? -1.192 -5.391 4.445 1 95.56 100 ARG A O 1
ATOM 806 N N . VAL A 1 101 ? -1.941 -7.398 3.871 1 94.69 101 VAL A N 1
ATOM 807 C CA . VAL A 1 101 ? -3.1 -6.848 3.176 1 94.69 101 VAL A CA 1
ATOM 808 C C . VAL A 1 101 ? -4.184 -6.484 4.188 1 94.69 101 VAL A C 1
ATOM 810 O O . VAL A 1 101 ? -5.133 -5.766 3.861 1 94.69 101 VAL A O 1
ATOM 813 N N . THR A 1 102 ? -4.113 -7.055 5.398 1 93.25 102 THR A N 1
ATOM 814 C CA . THR A 1 102 ? -4.988 -6.59 6.469 1 93.25 102 THR A CA 1
ATOM 815 C C . THR A 1 102 ? -4.652 -5.152 6.855 1 93.25 102 THR A C 1
ATOM 817 O O . THR A 1 102 ? -5.551 -4.34 7.094 1 93.25 102 THR A O 1
ATOM 820 N N . GLN A 1 103 ? -3.396 -4.852 6.793 1 92 103 GLN A N 1
ATOM 821 C CA . GLN A 1 103 ? -2.938 -3.529 7.203 1 92 103 GLN A CA 1
ATOM 822 C C . GLN A 1 103 ? -2.996 -2.541 6.043 1 92 103 GLN A C 1
ATOM 824 O O . GLN A 1 103 ? -3.182 -1.34 6.25 1 92 103 GLN A O 1
ATOM 829 N N . HIS A 1 104 ? -2.797 -3.07 4.863 1 91.62 104 HIS A N 1
ATOM 830 C CA . HIS A 1 104 ? -2.703 -2.242 3.666 1 91.62 104 HIS A CA 1
ATOM 831 C C . HIS A 1 104 ? -3.576 -2.793 2.543 1 91.62 104 HIS A C 1
ATOM 833 O O . HIS A 1 104 ? -3.217 -3.781 1.899 1 91.62 104 HIS A O 1
ATOM 839 N N . LYS A 1 105 ? -4.617 -2.062 2.246 1 86.75 105 LYS A N 1
ATOM 840 C CA . LYS A 1 105 ? -5.625 -2.574 1.318 1 86.75 105 LYS A CA 1
ATOM 841 C C . LYS A 1 105 ? -5.344 -2.109 -0.108 1 86.75 105 LYS A C 1
ATOM 843 O O . LYS A 1 105 ? -6.207 -2.219 -0.982 1 86.75 105 LYS A O 1
ATOM 848 N N . CYS A 1 106 ? -4.145 -1.665 -0.298 1 89.75 106 CYS A N 1
ATOM 849 C CA . CYS A 1 106 ? -3.812 -1.128 -1.612 1 89.75 106 CYS A CA 1
ATOM 850 C C . CYS A 1 106 ? -3.143 -2.186 -2.48 1 89.75 106 CYS A C 1
ATOM 852 O O . CYS A 1 106 ? -2.605 -1.872 -3.545 1 89.75 106 CYS A O 1
ATOM 854 N N . TYR A 1 107 ? -3.189 -3.52 -2.096 1 94.5 107 TYR A N 1
ATOM 855 C CA . TYR A 1 107 ? -2.564 -4.613 -2.832 1 94.5 107 TYR A CA 1
ATOM 856 C C . TYR A 1 107 ? -3.617 -5.547 -3.42 1 94.5 107 TYR A C 1
ATOM 858 O O . TYR A 1 107 ? -4.746 -5.613 -2.924 1 94.5 107 TYR A O 1
ATOM 866 N N . ILE A 1 108 ? -3.219 -6.191 -4.465 1 94.25 108 ILE A N 1
ATOM 867 C CA . ILE A 1 108 ? -3.875 -7.398 -4.961 1 94.25 108 ILE A CA 1
ATOM 868 C C . ILE A 1 108 ? -3.041 -8.625 -4.598 1 94.25 108 ILE A C 1
ATOM 870 O O . ILE A 1 108 ? -1.809 -8.578 -4.625 1 94.25 108 ILE A O 1
ATOM 874 N N . VAL A 1 109 ? -3.676 -9.695 -4.234 1 97.44 109 VAL A N 1
ATOM 875 C CA . VAL A 1 109 ? -2.92 -10.898 -3.883 1 97.44 109 VAL A CA 1
ATOM 876 C C . VAL A 1 109 ? -3.049 -11.93 -4.996 1 97.44 109 VAL A C 1
ATOM 878 O O . VAL A 1 109 ? -4.16 -12.281 -5.402 1 97.44 109 VAL A O 1
ATOM 881 N N . ALA A 1 110 ? -1.925 -12.344 -5.5 1 98.25 110 ALA A N 1
ATOM 882 C CA . ALA A 1 110 ? -1.889 -13.391 -6.52 1 98.25 110 ALA A CA 1
ATOM 883 C C . ALA A 1 110 ? -1.58 -14.75 -5.902 1 98.25 110 ALA A C 1
ATOM 885 O O . ALA A 1 110 ? -0.466 -14.984 -5.426 1 98.25 110 ALA A O 1
ATOM 886 N N . THR A 1 111 ? -2.529 -15.594 -5.926 1 98.31 111 THR A N 1
ATOM 887 C CA . THR A 1 111 ? -2.354 -16.922 -5.328 1 98.31 111 THR A CA 1
ATOM 888 C C . THR A 1 111 ? -3.303 -17.922 -5.965 1 98.31 111 THR A C 1
ATOM 890 O O . THR A 1 111 ? -4.395 -17.562 -6.41 1 98.31 111 THR A O 1
ATOM 893 N N . VAL A 1 112 ? -2.84 -19.141 -6.016 1 96.81 112 VAL A N 1
ATOM 894 C CA . VAL A 1 112 ? -3.682 -20.25 -6.457 1 96.81 112 VAL A CA 1
ATOM 895 C C . VAL A 1 112 ? -4.062 -21.109 -5.262 1 96.81 112 VAL A C 1
ATOM 897 O O . VAL A 1 112 ? -4.844 -22.062 -5.395 1 96.81 112 VAL A O 1
ATOM 900 N N . ASP A 1 113 ? -3.545 -20.797 -4.078 1 96.69 113 ASP A N 1
ATOM 901 C CA . ASP A 1 113 ? -3.758 -21.594 -2.875 1 96.69 113 ASP A CA 1
ATOM 902 C C . ASP A 1 113 ? -5.168 -21.391 -2.324 1 96.69 113 ASP A C 1
ATOM 904 O O . ASP A 1 113 ? -5.57 -20.266 -2.027 1 96.69 113 ASP A O 1
ATOM 908 N N . LYS A 1 114 ? -5.859 -22.469 -2.129 1 96.62 114 LYS A N 1
ATOM 909 C CA . LYS A 1 114 ? -7.25 -22.438 -1.682 1 96.62 114 LYS A CA 1
ATOM 910 C C . LYS A 1 114 ? -7.355 -21.875 -0.264 1 96.62 114 LYS A C 1
ATOM 912 O O . LYS A 1 114 ? -8.242 -21.078 0.03 1 96.62 114 LYS A O 1
ATOM 917 N N . GLU A 1 115 ? -6.504 -22.344 0.555 1 96.94 115 GLU A N 1
ATOM 918 C CA . GLU A 1 115 ? -6.559 -21.891 1.942 1 96.94 115 GLU A CA 1
ATOM 919 C C . GLU A 1 115 ? -6.223 -20.406 2.053 1 96.94 115 GLU A C 1
ATOM 921 O O . GLU A 1 115 ? -6.871 -19.672 2.795 1 96.94 115 GLU A O 1
ATOM 926 N N . LEU A 1 116 ? -5.219 -19.953 1.344 1 97.19 116 LEU A N 1
ATOM 927 C CA . LEU A 1 116 ? -4.867 -18.547 1.356 1 97.19 116 LEU A CA 1
ATOM 928 C C . LEU A 1 116 ? -5.992 -17.688 0.775 1 97.19 116 LEU A C 1
ATOM 930 O O . LEU A 1 116 ? -6.312 -16.625 1.309 1 97.19 116 LEU A O 1
ATOM 934 N N . LYS A 1 117 ? -6.629 -18.172 -0.255 1 96.5 117 LYS A N 1
ATOM 935 C CA . LYS A 1 117 ? -7.777 -17.469 -0.825 1 96.5 117 LYS A CA 1
ATOM 936 C C . LYS A 1 117 ? -8.883 -17.297 0.212 1 96.5 117 LYS A C 1
ATOM 938 O O . LYS A 1 117 ? -9.453 -16.203 0.337 1 96.5 117 LYS A O 1
ATOM 943 N N . ARG A 1 118 ? -9.172 -18.328 0.906 1 96.62 118 ARG A N 1
ATOM 944 C CA . ARG A 1 118 ? -10.211 -18.281 1.933 1 96.62 118 ARG A CA 1
ATOM 945 C C . ARG A 1 118 ? -9.898 -17.203 2.975 1 96.62 118 ARG A C 1
ATOM 947 O O . ARG A 1 118 ? -10.789 -16.469 3.396 1 96.62 118 ARG A O 1
ATOM 954 N N . ARG A 1 119 ? -8.703 -17.078 3.33 1 96.88 119 ARG A N 1
ATOM 955 C CA . ARG A 1 119 ? -8.297 -16.109 4.34 1 96.88 119 ARG A CA 1
ATOM 956 C C . ARG A 1 119 ? -8.367 -14.68 3.793 1 96.88 119 ARG A C 1
ATOM 958 O O . AR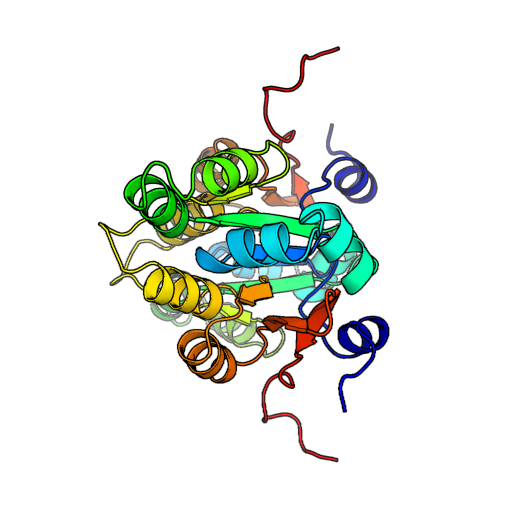G A 1 119 ? -8.836 -13.773 4.48 1 96.88 119 ARG A O 1
ATOM 965 N N . ILE A 1 120 ? -7.93 -14.523 2.566 1 95.56 120 ILE A N 1
ATOM 966 C CA . ILE A 1 120 ? -7.918 -13.195 1.958 1 95.56 120 ILE A CA 1
ATOM 967 C C . ILE A 1 120 ? -9.352 -12.719 1.731 1 95.56 120 ILE A C 1
ATOM 969 O O . ILE A 1 120 ? -9.648 -11.531 1.882 1 95.56 120 ILE A O 1
ATOM 973 N N . ARG A 1 121 ? -10.328 -13.602 1.451 1 92.88 121 ARG A N 1
ATOM 974 C CA . ARG A 1 121 ? -11.727 -13.266 1.195 1 92.88 121 ARG A CA 1
ATOM 975 C C . ARG A 1 121 ? -12.375 -12.656 2.432 1 92.88 121 ARG A C 1
ATOM 977 O O . ARG A 1 121 ? -13.383 -11.961 2.324 1 92.88 121 ARG A O 1
ATOM 984 N N . LYS A 1 122 ? -11.781 -12.945 3.525 1 93.56 122 LYS A N 1
ATOM 985 C CA . LYS A 1 122 ? -12.336 -12.406 4.77 1 93.56 122 LYS A CA 1
ATOM 986 C C . LYS A 1 122 ? -11.891 -10.969 4.992 1 93.56 122 LYS A C 1
ATOM 988 O O . LYS A 1 122 ? -12.391 -10.289 5.895 1 93.56 122 LYS A O 1
ATOM 993 N N . ILE A 1 123 ? -11 -10.5 4.168 1 91.38 123 ILE A N 1
ATOM 994 C CA . ILE A 1 123 ? -10.5 -9.133 4.285 1 91.38 123 ILE A CA 1
ATOM 995 C C . ILE A 1 123 ? -11.172 -8.242 3.24 1 91.38 123 ILE A C 1
ATOM 997 O O . ILE A 1 123 ? -10.852 -8.32 2.053 1 91.38 123 ILE A O 1
ATOM 1001 N N . PRO A 1 124 ? -12.008 -7.418 3.711 1 85.81 124 PRO A N 1
ATOM 1002 C CA . PRO A 1 124 ? -12.742 -6.586 2.754 1 85.81 124 PRO A CA 1
ATOM 1003 C C . PRO A 1 124 ? -11.82 -5.688 1.927 1 85.81 124 PRO A C 1
ATOM 1005 O O . PRO A 1 124 ? -10.859 -5.125 2.459 1 85.81 124 PRO A O 1
ATOM 1008 N N . GLY A 1 125 ? -12.078 -5.645 0.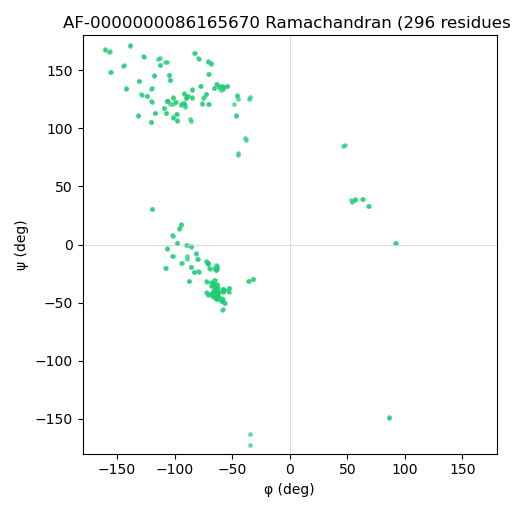652 1 82.81 125 GLY A N 1
ATOM 1009 C CA . GLY A 1 125 ? -11.414 -4.676 -0.205 1 82.81 125 GLY A CA 1
ATOM 1010 C C . GLY A 1 125 ? -10.148 -5.211 -0.837 1 82.81 125 GLY A C 1
ATOM 1011 O O . GLY A 1 125 ? -9.461 -4.496 -1.569 1 82.81 125 GLY A O 1
ATOM 1012 N N . VAL A 1 126 ? -9.836 -6.406 -0.571 1 91.81 126 VAL A N 1
ATOM 1013 C CA . VAL A 1 126 ? -8.609 -6.973 -1.115 1 91.81 126 VAL A CA 1
ATOM 1014 C C . VAL A 1 126 ? -8.945 -7.973 -2.219 1 91.81 126 VAL A C 1
ATOM 1016 O O . VAL A 1 126 ? -9.461 -9.055 -1.945 1 91.81 126 VAL A O 1
ATOM 1019 N N . PRO A 1 127 ? -8.609 -7.691 -3.432 1 93.06 127 PRO A N 1
ATOM 1020 C CA . PRO A 1 127 ? -8.883 -8.617 -4.531 1 93.06 127 PRO A CA 1
ATOM 1021 C C . PRO A 1 127 ? -7.879 -9.766 -4.605 1 93.06 127 PRO A C 1
ATOM 1023 O O . PRO A 1 127 ? -6.773 -9.656 -4.07 1 93.06 127 PRO A O 1
ATOM 1026 N N . ILE A 1 128 ? -8.328 -10.828 -5.297 1 95.19 128 ILE A N 1
ATOM 1027 C CA . ILE A 1 128 ? -7.469 -11.992 -5.492 1 95.19 128 ILE A CA 1
ATOM 1028 C C . ILE A 1 128 ? -7.25 -12.227 -6.984 1 95.19 128 ILE A C 1
ATOM 1030 O O . ILE A 1 128 ? -8.211 -12.266 -7.758 1 95.19 128 ILE A O 1
ATOM 1034 N N . MET A 1 129 ? -6.02 -12.234 -7.371 1 96.19 129 MET A N 1
ATOM 1035 C CA . MET A 1 129 ? -5.652 -12.688 -8.711 1 96.19 129 MET A CA 1
ATOM 1036 C C . MET A 1 129 ? -5.328 -14.18 -8.711 1 96.19 129 MET A C 1
ATOM 1038 O O . MET A 1 129 ? -4.594 -14.656 -7.848 1 96.19 129 MET A O 1
ATOM 1042 N N . TYR A 1 130 ? -5.914 -14.914 -9.617 1 96.5 130 TYR A N 1
ATOM 1043 C CA . TYR A 1 130 ? -5.684 -16.344 -9.672 1 96.5 130 TYR A CA 1
ATOM 1044 C C . TYR A 1 130 ? -5.535 -16.812 -11.117 1 96.5 130 TYR A C 1
ATOM 1046 O O . TYR A 1 130 ? -5.664 -16.016 -12.055 1 96.5 130 TYR A O 1
ATOM 1054 N N . ILE A 1 131 ? -5.137 -18.062 -11.289 1 96.56 131 ILE A N 1
ATOM 1055 C CA . ILE A 1 131 ? -4.926 -18.641 -12.609 1 96.56 131 ILE A CA 1
ATOM 1056 C C . ILE A 1 131 ? -6.062 -19.594 -12.938 1 96.56 131 ILE A C 1
ATOM 1058 O O . ILE A 1 131 ? -6.379 -20.484 -12.148 1 96.56 131 ILE A O 1
ATOM 1062 N N . SER A 1 132 ? -6.734 -19.344 -14.047 1 93.12 132 SER A N 1
ATOM 1063 C CA . SER A 1 132 ? -7.754 -20.234 -14.594 1 93.12 132 SER A CA 1
ATOM 1064 C C . SER A 1 132 ? -7.699 -20.281 -16.109 1 93.12 132 SER A C 1
ATOM 1066 O O . SER A 1 132 ? -7.547 -19.25 -16.766 1 93.12 132 SER A O 1
ATOM 1068 N N . ARG A 1 133 ? -7.762 -21.531 -16.719 1 93.19 133 ARG A N 1
ATOM 1069 C CA . ARG A 1 133 ? -7.727 -21.734 -18.172 1 93.19 133 ARG A CA 1
ATOM 1070 C C . ARG A 1 133 ? -6.512 -21.047 -18.781 1 93.19 133 ARG A C 1
ATOM 1072 O O . ARG A 1 133 ? -6.637 -20.344 -19.781 1 93.19 133 ARG A O 1
ATOM 1079 N N . HIS A 1 134 ? -5.434 -21.062 -18.156 1 92.81 134 HIS A N 1
ATOM 1080 C CA . HIS A 1 134 ? -4.145 -20.578 -18.641 1 92.81 134 HIS A CA 1
ATOM 1081 C C . HIS A 1 134 ? -4.148 -19.062 -18.812 1 92.81 134 HIS A C 1
ATOM 1083 O O . HIS A 1 134 ? -3.596 -18.531 -19.781 1 92.81 134 HIS A O 1
ATOM 1089 N N . ARG A 1 135 ? -4.938 -18.469 -17.875 1 94.81 135 ARG A N 1
ATOM 1090 C CA . ARG A 1 135 ? -4.969 -17 -17.859 1 94.81 135 ARG A CA 1
ATOM 1091 C C . ARG A 1 135 ? -5.098 -16.484 -16.422 1 94.81 135 ARG A C 1
ATOM 1093 O O . ARG A 1 135 ? -5.574 -17.203 -15.539 1 94.81 135 ARG A O 1
ATOM 1100 N N . TYR A 1 136 ? -4.59 -15.273 -16.297 1 96 136 TYR A N 1
ATOM 1101 C CA . TYR A 1 136 ? -4.824 -14.609 -15.016 1 96 136 TYR A CA 1
ATOM 1102 C C . TYR A 1 136 ? -6.246 -14.062 -14.93 1 96 136 TYR A C 1
ATOM 1104 O O . TYR A 1 136 ? -6.777 -13.555 -15.922 1 96 136 TYR A O 1
ATOM 1112 N N . ASN A 1 137 ? -6.844 -14.273 -13.789 1 92.88 137 ASN A N 1
ATOM 1113 C CA . ASN A 1 137 ? -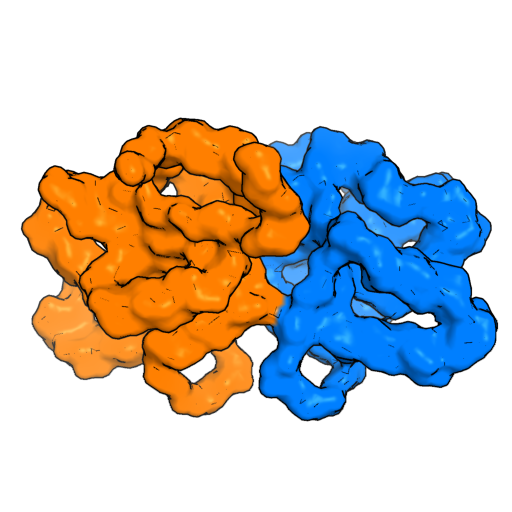8.172 -13.766 -13.461 1 92.88 137 ASN A CA 1
ATOM 1114 C C . ASN A 1 137 ? -8.172 -13 -12.148 1 92.88 137 ASN A C 1
ATOM 1116 O O . ASN A 1 137 ? -7.227 -13.102 -11.359 1 92.88 137 ASN A O 1
ATOM 1120 N N . ILE A 1 138 ? -9.18 -12.25 -12 1 92.44 138 ILE A N 1
ATOM 1121 C CA . ILE A 1 138 ? -9.273 -11.453 -10.781 1 92.44 138 ILE A CA 1
ATOM 1122 C C . ILE A 1 138 ? -10.641 -11.656 -10.141 1 92.44 138 ILE A C 1
ATOM 1124 O O . ILE A 1 138 ? -11.656 -11.711 -10.836 1 92.44 138 ILE A O 1
ATOM 1128 N N . GLU A 1 139 ? -10.539 -11.953 -8.859 1 86.62 139 GLU A N 1
ATOM 1129 C CA . GLU A 1 139 ? -11.734 -12.031 -8.031 1 86.62 139 GLU A CA 1
ATOM 1130 C C . GLU A 1 139 ? -11.875 -10.797 -7.148 1 86.62 139 GLU A C 1
ATOM 1132 O O . GLU A 1 139 ? -10.906 -10.344 -6.547 1 86.62 139 GLU A O 1
ATOM 1137 N N . ARG A 1 140 ? -13.094 -10.07 -7.371 1 70.38 140 ARG A N 1
ATOM 1138 C CA . ARG A 1 140 ? -13.32 -8.875 -6.57 1 70.38 140 ARG A CA 1
ATOM 1139 C C . ARG A 1 140 ? -14.156 -9.195 -5.336 1 70.38 140 ARG A C 1
ATOM 1141 O O . ARG A 1 140 ? -15.078 -10.008 -5.395 1 70.38 140 ARG A O 1
ATOM 1148 N N . MET A 1 141 ? -13.711 -8.969 -4.16 1 59.28 141 MET A N 1
ATOM 1149 C CA . MET A 1 141 ? -14.672 -8.977 -3.061 1 59.28 141 MET A CA 1
ATOM 1150 C C . MET A 1 141 ? -15.242 -7.578 -2.826 1 59.28 141 MET A C 1
ATOM 1152 O O . MET A 1 141 ? -14.555 -6.578 -3.039 1 59.28 141 MET A O 1
ATOM 1156 N N . PRO A 1 142 ? -16.719 -7.504 -2.992 1 51.5 142 PRO A N 1
ATOM 1157 C CA . PRO A 1 142 ? -17.391 -6.234 -2.703 1 51.5 142 PRO A CA 1
ATOM 1158 C C . PRO A 1 142 ? -16.75 -5.477 -1.545 1 51.5 142 PRO A C 1
ATOM 1160 O O . PRO A 1 142 ? -16.188 -6.09 -0.641 1 51.5 142 PRO A O 1
ATOM 1163 N N . ASP A 1 143 ? -16.375 -4.203 -1.814 1 51.41 143 ASP A N 1
ATOM 1164 C CA . ASP A 1 143 ? -15.992 -3.396 -0.662 1 51.41 143 ASP A CA 1
ATOM 1165 C C . ASP A 1 143 ? -16.828 -3.75 0.564 1 51.41 143 ASP A C 1
ATOM 1167 O O . ASP A 1 143 ? -17.812 -4.48 0.458 1 51.41 143 ASP A O 1
ATOM 1171 N N . ASP A 1 144 ? -16.703 -2.961 1.716 1 45.22 144 ASP A N 1
ATOM 1172 C CA . ASP A 1 144 ? -17.469 -3.111 2.951 1 45.22 144 ASP A CA 1
ATOM 1173 C C . ASP A 1 144 ? -18.953 -3.318 2.662 1 45.22 144 ASP A C 1
ATOM 1175 O O . ASP A 1 144 ? -19.5 -2.715 1.736 1 45.22 144 ASP A O 1
ATOM 1179 N N . TYR A 1 145 ? -19.594 -4.449 3.203 1 38.5 145 TYR A N 1
ATOM 1180 C CA . TYR A 1 145 ? -20.984 -4.738 3.508 1 38.5 145 TYR A CA 1
ATOM 1181 C C . TYR A 1 145 ? -21.734 -3.469 3.914 1 38.5 145 TYR A C 1
ATOM 1183 O O . TYR A 1 145 ? -22.953 -3.48 4.07 1 38.5 145 TYR A O 1
ATOM 1191 N N . GLY A 1 146 ? -21.109 -2.488 4.504 1 33.16 146 GLY A N 1
ATOM 1192 C CA . GLY A 1 146 ? -21.969 -1.469 5.086 1 33.16 146 GLY A CA 1
ATOM 1193 C C . GLY A 1 146 ? -22.656 -0.609 4.043 1 33.16 146 GLY A C 1
ATOM 1194 O O . GLY A 1 146 ? -23.281 0.401 4.379 1 33.16 146 GLY A O 1
ATOM 1195 N N . ALA A 1 147 ? -22.297 -0.557 2.881 1 34.22 147 ALA A N 1
ATOM 1196 C CA . ALA A 1 147 ? -23.266 0.22 2.104 1 34.22 147 ALA A CA 1
ATOM 1197 C C . ALA A 1 147 ? -24.547 -0.564 1.89 1 34.22 147 ALA A C 1
ATOM 1199 O O . ALA A 1 147 ? -24.516 -1.782 1.699 1 34.22 147 ALA A O 1
ATOM 1200 N N . PRO A 1 148 ? -25.719 0.004 2.172 1 29.73 148 PRO A N 1
ATOM 1201 C CA . PRO A 1 148 ? -27.016 -0.649 1.981 1 29.73 148 PRO A CA 1
ATOM 1202 C C . PRO A 1 148 ? -27.141 -1.32 0.615 1 29.73 148 PRO A C 1
ATOM 1204 O O . PRO A 1 148 ? -26.641 -0.797 -0.383 1 29.73 148 PRO A O 1
ATOM 1207 N N . ARG A 1 149 ? -27.172 -2.619 0.552 1 30.12 149 ARG A N 1
ATOM 1208 C CA . ARG A 1 149 ? -27.781 -3.275 -0.607 1 30.12 149 ARG A CA 1
ATOM 1209 C C . ARG A 1 149 ? -29.031 -2.541 -1.068 1 30.12 149 ARG A C 1
ATOM 1211 O O . ARG A 1 149 ? -29.969 -2.344 -0.287 1 30.12 149 ARG A O 1
ATOM 1218 N N . PHE A 1 150 ? -28.734 -1.537 -2.098 1 23.61 150 PHE A N 1
ATOM 1219 C CA . PHE A 1 150 ? -30.062 -1.184 -2.607 1 23.61 150 PHE A CA 1
ATOM 1220 C C . PHE A 1 150 ? -30.734 -2.387 -3.262 1 23.61 150 PHE A C 1
ATOM 1222 O O . PHE A 1 150 ? -30.047 -3.254 -3.818 1 23.61 150 PHE A O 1
ATOM 1229 N N . PRO B 1 1 ? 13.328 22.828 -7.469 1 34.78 1 PRO B N 1
ATOM 1230 C CA . PRO B 1 1 ? 12.109 23.438 -8.008 1 34.78 1 PRO B CA 1
ATOM 1231 C C . PRO B 1 1 ? 10.867 22.562 -7.797 1 34.78 1 PRO B C 1
ATOM 1233 O O . PRO B 1 1 ? 10.969 21.344 -7.785 1 34.78 1 PRO B O 1
ATOM 1236 N N . GLN B 1 2 ? 9.961 23.141 -6.895 1 44.47 2 GLN B N 1
ATOM 1237 C CA . GLN B 1 2 ? 8.648 22.578 -6.605 1 44.47 2 GLN B CA 1
ATOM 1238 C C . GLN B 1 2 ? 7.938 22.156 -7.883 1 44.47 2 GLN B C 1
ATOM 1240 O O . GLN B 1 2 ? 7.672 22.969 -8.766 1 44.47 2 GLN B O 1
ATOM 1245 N N . HIS B 1 3 ? 8.211 21.141 -8.445 1 51.5 3 HIS B N 1
ATOM 1246 C CA . HIS B 1 3 ? 7.5 20.797 -9.68 1 51.5 3 HIS B CA 1
ATOM 1247 C C . HIS B 1 3 ? 6 20.688 -9.43 1 51.5 3 HIS B C 1
ATOM 1249 O O . HIS B 1 3 ? 5.57 20.297 -8.344 1 51.5 3 HIS B O 1
ATOM 1255 N N . PRO B 1 4 ? 5.352 21.344 -10.359 1 55.44 4 PRO B N 1
ATOM 1256 C CA . PRO B 1 4 ? 3.898 21.188 -10.258 1 55.44 4 PRO B CA 1
ATOM 1257 C C . PRO B 1 4 ? 3.475 19.734 -10.039 1 55.44 4 PRO B C 1
ATOM 1259 O O . PRO B 1 4 ? 4.137 18.812 -10.523 1 55.44 4 PRO B O 1
ATOM 1262 N N . SER B 1 5 ? 2.65 19.5 -9.031 1 59.72 5 SER B N 1
ATOM 1263 C CA . SER B 1 5 ? 2.111 18.188 -8.68 1 59.72 5 SER B CA 1
ATOM 1264 C C . SER B 1 5 ? 1.824 17.359 -9.922 1 59.72 5 SER B C 1
ATOM 1266 O O . SER B 1 5 ? 1.997 16.125 -9.906 1 59.72 5 SER B O 1
ATOM 1268 N N . CYS B 1 6 ? 1.445 18.125 -11.047 1 55.91 6 CYS B N 1
ATOM 1269 C CA . CYS B 1 6 ? 1.079 17.438 -12.273 1 55.91 6 CYS B CA 1
ATOM 1270 C C . CYS B 1 6 ? 2.277 16.703 -12.859 1 55.91 6 CYS B C 1
ATOM 1272 O O . CYS B 1 6 ? 2.125 15.633 -13.461 1 55.91 6 CYS B O 1
ATOM 1274 N N . LEU B 1 7 ? 3.439 17.328 -12.656 1 55.88 7 LEU B N 1
ATOM 1275 C CA . LEU B 1 7 ? 4.625 16.75 -13.273 1 55.88 7 LEU B CA 1
ATOM 1276 C C . LEU B 1 7 ? 5.191 15.633 -12.406 1 55.88 7 LEU B C 1
ATOM 1278 O O . LEU B 1 7 ? 5.887 14.75 -12.914 1 55.88 7 LEU B O 1
ATOM 1282 N N . PHE B 1 8 ? 4.824 15.82 -11.266 1 58.59 8 PHE B N 1
ATOM 1283 C CA . PHE B 1 8 ? 5.285 14.828 -10.305 1 58.59 8 PHE B CA 1
ATOM 1284 C C . PHE B 1 8 ? 4.93 13.414 -10.758 1 58.59 8 PHE B C 1
ATOM 1286 O O . PHE B 1 8 ? 5.77 12.516 -10.727 1 58.59 8 PHE B O 1
ATOM 1293 N N . PHE B 1 9 ? 3.797 13.258 -11.289 1 61.62 9 PHE B N 1
ATOM 1294 C CA . PHE B 1 9 ? 3.307 11.906 -11.516 1 61.62 9 PHE B CA 1
ATOM 1295 C C . PHE B 1 9 ? 3.736 11.398 -12.883 1 61.62 9 PHE B C 1
ATOM 1297 O O . PHE B 1 9 ? 3.623 10.203 -13.172 1 61.62 9 PHE B O 1
ATOM 1304 N N . GLN B 1 10 ? 4.191 12.359 -13.586 1 59.72 10 GLN B N 1
ATOM 1305 C CA . GLN B 1 10 ? 4.742 11.93 -14.867 1 59.72 10 GLN B CA 1
ATOM 1306 C C . GLN B 1 10 ? 6.031 11.141 -14.68 1 59.72 10 GLN B C 1
ATOM 1308 O O . GLN B 1 10 ? 6.332 10.234 -15.461 1 59.72 10 GLN B O 1
ATOM 1313 N N . TYR B 1 11 ? 6.555 11.406 -13.508 1 60.62 11 TYR B N 1
ATOM 1314 C CA . TYR B 1 11 ? 7.871 10.805 -13.359 1 60.62 11 TYR B CA 1
ATOM 1315 C C . TYR B 1 11 ? 7.828 9.633 -12.391 1 60.62 11 TYR B C 1
ATOM 1317 O O . TYR B 1 11 ? 8.711 8.766 -12.406 1 60.62 11 TYR B O 1
ATOM 1325 N N . ASN B 1 12 ? 6.816 9.648 -11.602 1 64.62 12 ASN B N 1
ATOM 1326 C CA . ASN B 1 12 ? 6.719 8.547 -10.648 1 64.62 12 ASN B CA 1
ATOM 1327 C C . ASN B 1 12 ? 5.777 7.457 -11.148 1 64.62 12 ASN B C 1
ATOM 1329 O O . ASN B 1 12 ? 4.562 7.648 -11.18 1 64.62 12 ASN B O 1
ATOM 1333 N N . THR B 1 13 ? 6.379 6.395 -11.531 1 72.88 13 THR B N 1
ATOM 1334 C CA . THR B 1 13 ? 5.586 5.336 -12.148 1 72.88 13 THR B CA 1
ATOM 1335 C C . THR B 1 13 ? 5.078 4.355 -11.094 1 72.88 13 THR B C 1
ATOM 1337 O O . THR B 1 13 ? 4.293 3.457 -11.398 1 72.88 13 THR B O 1
ATOM 1340 N N . GLN B 1 14 ? 5.43 4.59 -9.82 1 79.44 14 GLN B N 1
ATOM 1341 C CA . GLN B 1 14 ? 5.066 3.617 -8.797 1 79.44 14 GLN B CA 1
ATOM 1342 C C . GLN B 1 14 ? 3.75 3.994 -8.125 1 79.44 14 GLN B C 1
ATOM 1344 O O . GLN B 1 14 ? 3.113 3.158 -7.484 1 79.44 14 GLN B O 1
ATOM 1349 N N . LEU B 1 15 ? 3.414 5.242 -8.352 1 85.5 15 LEU B N 1
ATOM 1350 C CA . LEU B 1 15 ? 2.201 5.723 -7.695 1 85.5 15 LEU B CA 1
ATOM 1351 C C . LEU B 1 15 ? 1.159 6.145 -8.727 1 85.5 15 LEU B C 1
ATOM 1353 O O . LEU B 1 15 ? 1.508 6.598 -9.82 1 85.5 15 LEU B O 1
ATOM 1357 N N . GLY B 1 16 ? -0.033 5.934 -8.438 1 83.81 16 GLY B N 1
ATOM 1358 C CA . GLY B 1 16 ? -1.179 6.398 -9.203 1 83.81 16 GLY B CA 1
ATOM 1359 C C . GLY B 1 16 ? -2.445 6.512 -8.367 1 83.81 16 GLY B C 1
ATOM 1360 O O . GLY B 1 16 ? -2.486 6.055 -7.227 1 83.81 16 GLY B O 1
ATOM 1361 N N . PRO B 1 17 ? -3.393 7.199 -8.977 1 87.19 17 PRO B N 1
ATOM 1362 C CA . PRO B 1 17 ? -4.645 7.348 -8.227 1 87.19 17 PRO B CA 1
ATOM 1363 C C . PRO B 1 17 ? -5.402 6.035 -8.078 1 87.19 17 PRO B C 1
ATOM 1365 O O . PRO B 1 17 ? -5.305 5.156 -8.938 1 87.19 17 PRO B O 1
ATOM 1368 N N . PRO B 1 18 ? -6.266 5.934 -7.008 1 90.38 18 PRO B N 1
ATOM 1369 C CA . PRO B 1 18 ? -6.34 6.859 -5.875 1 90.38 18 PRO B CA 1
ATOM 1370 C C . PRO B 1 18 ? -5.059 6.879 -5.043 1 90.38 18 PRO B C 1
ATOM 1372 O O . PRO B 1 18 ? -4.461 5.832 -4.797 1 90.38 18 PRO B O 1
ATOM 1375 N N . TYR B 1 19 ? -4.664 8.055 -4.652 1 92.5 19 TYR B N 1
ATOM 1376 C CA . TYR B 1 19 ? -3.473 8.188 -3.818 1 92.5 19 TYR B CA 1
ATOM 1377 C C . TYR B 1 19 ? -3.812 8 -2.346 1 92.5 19 TYR B C 1
ATOM 1379 O O . TYR B 1 19 ? -4.762 8.602 -1.839 1 92.5 19 TYR B O 1
ATOM 1387 N N . HIS B 1 20 ? -3.131 7.137 -1.74 1 95 20 HIS B N 1
ATOM 1388 C CA . HIS B 1 20 ? -3.285 6.926 -0.305 1 95 20 HIS B CA 1
ATOM 1389 C C . HIS B 1 20 ? -2.299 7.781 0.485 1 95 20 HIS B C 1
ATOM 1391 O O . HIS B 1 20 ? -1.084 7.645 0.323 1 95 20 HIS B O 1
ATOM 1397 N N . ILE B 1 21 ? -2.826 8.609 1.341 1 97 21 ILE B N 1
ATOM 1398 C CA . ILE B 1 21 ? -1.999 9.602 2.02 1 97 21 ILE B CA 1
ATOM 1399 C C . ILE B 1 21 ? -2.006 9.336 3.523 1 97 21 ILE B C 1
ATOM 1401 O O . ILE B 1 21 ? -3.047 9.445 4.176 1 97 21 ILE B O 1
ATOM 1405 N N . LEU B 1 22 ? -0.834 8.945 4.07 1 97.94 22 LEU B N 1
ATOM 1406 C CA . LEU B 1 22 ? -0.684 8.781 5.512 1 97.94 22 LEU B CA 1
ATOM 1407 C C . LEU B 1 22 ? -0.567 10.141 6.203 1 97.94 22 LEU B C 1
ATOM 1409 O O . LEU B 1 22 ? 0.361 10.898 5.93 1 97.94 22 LEU B O 1
ATOM 1413 N N . VAL B 1 23 ? -1.479 10.367 7.102 1 98.19 23 VAL B N 1
ATOM 1414 C CA . VAL B 1 23 ? -1.563 11.688 7.727 1 98.19 23 VAL B CA 1
ATOM 1415 C C . VAL B 1 23 ? -0.894 11.648 9.094 1 98.19 23 VAL B C 1
ATOM 1417 O O . VAL B 1 23 ? -1.235 10.82 9.938 1 98.19 23 VAL B O 1
ATOM 1420 N N . ASP B 1 24 ? 0.082 12.5 9.273 1 96.88 24 ASP B N 1
ATOM 1421 C CA . ASP B 1 24 ? 0.712 12.703 10.578 1 96.88 24 ASP B CA 1
ATOM 1422 C C . ASP B 1 24 ? -0.229 13.422 11.539 1 96.88 24 ASP B C 1
ATOM 1424 O O . ASP B 1 24 ? -1.113 14.164 11.102 1 96.88 24 ASP B O 1
ATOM 1428 N N . THR B 1 25 ? -0.012 13.281 12.773 1 92.69 25 THR B N 1
ATOM 1429 C CA . THR B 1 25 ? -0.88 13.805 13.82 1 92.69 25 THR B CA 1
ATOM 1430 C C . THR B 1 25 ? -1.056 15.312 13.68 1 92.69 25 THR B C 1
ATOM 1432 O O . THR B 1 25 ? -2.182 15.805 13.609 1 92.69 25 THR B O 1
ATOM 1435 N N . ASN B 1 26 ? -0.003 16.047 13.547 1 92.94 26 ASN B N 1
ATOM 1436 C CA . ASN B 1 26 ? -0.051 17.5 13.578 1 92.94 26 ASN B CA 1
ATOM 1437 C C . ASN B 1 26 ? -0.519 18.078 12.242 1 92.94 26 ASN B C 1
ATOM 1439 O O . ASN B 1 26 ? -0.874 19.25 12.156 1 92.94 26 ASN B O 1
ATOM 1443 N N . PHE B 1 27 ? -0.56 17.312 11.258 1 97.69 27 PHE B N 1
ATOM 1444 C CA . PHE B 1 27 ? -0.945 17.781 9.93 1 97.69 27 PHE B CA 1
ATOM 1445 C C . PHE B 1 27 ? -2.396 18.234 9.914 1 97.69 27 PHE B C 1
ATOM 1447 O O . PHE B 1 27 ? -2.732 19.234 9.266 1 97.69 27 PHE B O 1
ATOM 1454 N N . ILE B 1 28 ? -3.248 17.516 10.633 1 96.06 28 ILE B N 1
ATOM 1455 C CA . ILE B 1 28 ? -4.668 17.844 10.711 1 96.06 28 ILE B CA 1
ATOM 1456 C C . ILE B 1 28 ? -4.855 19.219 11.359 1 96.06 28 ILE B C 1
ATOM 1458 O O . ILE B 1 28 ? -5.551 20.078 10.82 1 96.06 28 ILE B O 1
ATOM 1462 N N . ASN B 1 29 ? -4.129 19.438 12.406 1 93.62 29 ASN B N 1
ATOM 1463 C CA . ASN B 1 29 ? -4.258 20.703 13.125 1 93.62 29 ASN B CA 1
ATOM 1464 C C . ASN B 1 29 ? -3.766 21.875 12.281 1 93.62 29 ASN B C 1
ATOM 1466 O O . ASN B 1 29 ? -4.371 22.938 12.289 1 93.62 29 ASN B O 1
ATOM 1470 N N . PHE B 1 30 ? -2.719 21.672 11.609 1 95.69 30 PHE B N 1
ATOM 1471 C CA . PHE B 1 30 ? -2.184 22.734 10.766 1 95.69 30 PHE B CA 1
ATOM 1472 C C . PHE B 1 30 ? -3.119 23.016 9.594 1 95.69 30 PHE B C 1
ATOM 1474 O O . PHE B 1 30 ? -3.236 24.156 9.156 1 95.69 30 PHE B O 1
ATOM 1481 N N . SER B 1 31 ? -3.758 21.969 9.102 1 97.12 31 SER B N 1
ATOM 1482 C CA . SER B 1 31 ? -4.746 22.156 8.047 1 97.12 31 SER B CA 1
ATOM 1483 C C . SER B 1 31 ? -5.926 22.984 8.531 1 97.12 31 SER B C 1
ATOM 1485 O O . SER B 1 31 ? -6.391 23.875 7.82 1 97.12 31 SER B O 1
ATOM 1487 N N . ILE B 1 32 ? -6.363 22.688 9.758 1 94.19 32 ILE B N 1
ATOM 1488 C CA . ILE B 1 32 ? -7.469 23.422 10.359 1 94.19 32 ILE B CA 1
ATOM 1489 C C . ILE B 1 32 ? -7.09 24.891 10.531 1 94.19 32 ILE B C 1
ATOM 1491 O O . ILE B 1 32 ? -7.863 25.781 10.18 1 94.19 32 ILE B O 1
ATOM 1495 N N . LYS B 1 33 ? -5.922 25.094 11.008 1 94.31 33 LYS B N 1
ATOM 1496 C CA . LYS B 1 33 ? -5.441 26.453 11.227 1 94.31 33 LYS B CA 1
ATOM 1497 C C . LYS B 1 33 ? -5.34 27.234 9.914 1 94.31 33 LYS B C 1
ATOM 1499 O O . LYS B 1 33 ? -5.594 28.438 9.875 1 94.31 33 LYS B O 1
ATOM 1504 N N . ALA B 1 34 ? -4.996 26.531 8.875 1 96.06 34 ALA B N 1
ATOM 1505 C CA . ALA B 1 34 ? -4.852 27.141 7.559 1 96.06 34 ALA B CA 1
ATOM 1506 C C . ALA B 1 34 ? -6.188 27.188 6.828 1 96.06 34 ALA B C 1
ATOM 1508 O O . ALA B 1 34 ? -6.254 27.609 5.668 1 96.06 34 ALA B O 1
ATOM 1509 N N . LYS B 1 35 ? -7.309 26.656 7.465 1 95.19 35 LYS B N 1
ATOM 1510 C CA . LYS B 1 35 ? -8.664 26.641 6.926 1 95.19 35 LYS B CA 1
ATOM 1511 C C . LYS B 1 35 ? -8.734 25.797 5.652 1 95.19 35 LYS B C 1
ATOM 1513 O O . LYS B 1 35 ? -9.352 26.219 4.668 1 95.19 35 LYS B O 1
ATOM 1518 N N . LEU B 1 36 ? -8.047 24.75 5.656 1 96.5 36 LEU B N 1
ATOM 1519 C CA . LEU B 1 36 ? -8.023 23.828 4.523 1 96.5 36 LEU B CA 1
ATOM 1520 C C . LEU B 1 36 ? -8.906 22.609 4.793 1 96.5 36 LEU B C 1
ATOM 1522 O O . LEU B 1 36 ? -8.836 22.016 5.863 1 96.5 36 LEU B O 1
ATOM 1526 N N . ASP B 1 37 ? -9.836 22.344 3.83 1 95.5 37 ASP B N 1
ATOM 1527 C CA . ASP B 1 37 ? -10.492 21.047 3.846 1 95.5 37 ASP B CA 1
ATOM 1528 C C . ASP B 1 37 ? -9.523 19.938 3.436 1 95.5 37 ASP B C 1
ATOM 1530 O O . ASP B 1 37 ? -9.008 19.938 2.316 1 95.5 37 ASP B O 1
ATOM 1534 N N . LEU B 1 38 ? -9.336 19.016 4.297 1 96.12 38 LEU B N 1
ATOM 1535 C CA . LEU B 1 38 ? -8.25 18.062 4.137 1 96.12 38 LEU B CA 1
ATOM 1536 C C . LEU B 1 38 ? -8.383 17.297 2.822 1 96.12 38 LEU B C 1
ATOM 1538 O O . LEU B 1 38 ? -7.496 17.359 1.967 1 96.12 38 LEU B O 1
ATOM 1542 N N . VAL B 1 39 ? -9.523 16.625 2.578 1 96.19 39 VAL B N 1
ATOM 1543 C CA . VAL B 1 39 ? -9.703 15.773 1.414 1 96.19 39 VAL B CA 1
ATOM 1544 C C . VAL B 1 39 ? -9.688 16.609 0.14 1 96.19 39 VAL B C 1
ATOM 1546 O O . VAL B 1 39 ? -8.992 16.281 -0.823 1 96.19 39 VAL B O 1
ATOM 1549 N N . GLN B 1 40 ? -10.359 17.719 0.135 1 96.25 40 GLN B N 1
ATOM 1550 C CA . GLN B 1 40 ? -10.406 18.594 -1.027 1 96.25 40 GLN B CA 1
ATOM 1551 C C . GLN B 1 40 ? -9.023 19.156 -1.344 1 96.25 40 GLN B C 1
ATOM 1553 O O . GLN B 1 40 ? -8.641 19.266 -2.512 1 96.25 40 GLN B O 1
ATOM 1558 N N . SER B 1 41 ? -8.328 19.562 -0.335 1 96.94 41 SER B N 1
ATOM 1559 C CA . SER B 1 41 ? -6.996 20.125 -0.541 1 96.94 41 SER B CA 1
ATOM 1560 C C . SER B 1 41 ? -6.043 19.078 -1.11 1 96.94 41 SER B C 1
ATOM 1562 O O . SER B 1 41 ? -5.188 19.391 -1.938 1 96.94 41 SER B O 1
ATOM 1564 N N . MET B 1 42 ? -6.203 17.781 -0.668 1 96.12 42 MET B N 1
ATOM 1565 C CA . MET B 1 42 ? -5.406 16.688 -1.232 1 96.12 42 MET B CA 1
ATOM 1566 C C . MET B 1 42 ? -5.703 16.516 -2.719 1 96.12 42 MET B C 1
ATOM 1568 O O . MET B 1 42 ? -4.781 16.422 -3.531 1 96.12 42 MET B O 1
ATOM 1572 N N . MET B 1 43 ? -6.977 16.516 -3.014 1 94.31 43 MET B N 1
ATOM 1573 C CA . MET B 1 43 ? -7.398 16.312 -4.398 1 94.31 43 MET B CA 1
ATOM 1574 C C . MET B 1 43 ? -6.965 17.484 -5.273 1 94.31 43 MET B C 1
ATOM 1576 O O . MET B 1 43 ? -6.59 17.297 -6.434 1 94.31 43 MET B O 1
ATOM 1580 N N . ASP B 1 44 ? -6.973 18.703 -4.781 1 92.75 44 ASP B N 1
ATOM 1581 C CA . ASP B 1 44 ? -6.52 19.891 -5.5 1 92.75 44 ASP B CA 1
ATOM 1582 C C . ASP B 1 44 ? -5.012 19.844 -5.727 1 92.75 44 ASP B C 1
ATOM 1584 O O . ASP B 1 44 ? -4.52 20.312 -6.754 1 92.75 44 ASP B O 1
ATOM 1588 N N . CYS B 1 45 ? -4.328 19.312 -4.793 1 92.12 45 CYS B N 1
ATOM 1589 C CA . CYS B 1 45 ? -2.875 19.234 -4.871 1 92.12 45 CYS B CA 1
ATOM 1590 C C . CYS B 1 45 ? -2.43 18.219 -5.91 1 92.12 45 CYS B C 1
ATOM 1592 O O . CYS B 1 45 ? -1.52 18.484 -6.699 1 92.12 45 CYS B O 1
ATOM 1594 N N . LEU B 1 46 ? -3.113 17.094 -5.891 1 90.31 46 LEU B N 1
ATOM 1595 C CA . LEU B 1 46 ? -2.645 15.984 -6.719 1 90.31 46 LEU B CA 1
ATOM 1596 C C . LEU B 1 46 ? -3.482 15.867 -7.988 1 90.31 46 LEU B C 1
ATOM 1598 O O . LEU B 1 46 ? -3.154 15.078 -8.883 1 90.31 46 LEU B O 1
ATOM 1602 N N . TYR B 1 47 ? -4.535 16.578 -8.062 1 89.06 47 TYR B N 1
ATOM 1603 C CA . TYR B 1 47 ? -5.453 16.594 -9.195 1 89.06 47 TYR B CA 1
ATOM 1604 C C . TYR B 1 47 ? -5.977 15.188 -9.484 1 89.06 47 TYR B C 1
ATOM 1606 O O . TYR B 1 47 ? -6.02 14.758 -10.641 1 89.06 47 TYR B O 1
ATOM 1614 N N . ALA B 1 48 ? -6.234 14.461 -8.508 1 89.12 48 ALA B N 1
ATOM 1615 C CA . ALA B 1 48 ? -6.73 13.094 -8.586 1 89.12 48 ALA B CA 1
ATOM 1616 C C . ALA B 1 48 ? -7.391 12.672 -7.273 1 89.12 48 ALA B C 1
ATOM 1618 O O . ALA B 1 48 ? -7.305 13.391 -6.273 1 89.12 48 ALA B O 1
ATOM 1619 N N . LYS B 1 49 ? -8.109 11.508 -7.324 1 90.31 49 LYS B N 1
ATOM 1620 C CA . LYS B 1 49 ? -8.711 10.969 -6.109 1 90.31 49 LYS B CA 1
ATOM 1621 C C . LYS B 1 49 ? -7.656 10.688 -5.047 1 90.31 49 LYS B C 1
ATOM 1623 O O . LYS B 1 49 ? -6.582 10.156 -5.355 1 90.31 49 LYS B O 1
ATOM 1628 N N . CYS B 1 50 ? -7.969 11.062 -3.889 1 93.5 50 CYS B N 1
ATOM 1629 C CA . CYS B 1 50 ? -7.074 10.867 -2.752 1 93.5 50 CYS B CA 1
ATOM 1630 C C . CYS B 1 50 ? -7.816 10.242 -1.577 1 93.5 50 CYS B C 1
ATOM 1632 O O . CYS B 1 50 ? -8.984 10.555 -1.334 1 93.5 50 CYS B O 1
ATOM 1634 N N . ILE B 1 51 ? -7.184 9.375 -0.924 1 94.62 51 ILE B N 1
ATOM 1635 C CA . ILE B 1 51 ? -7.73 8.719 0.258 1 94.62 51 ILE B CA 1
ATOM 1636 C C . ILE B 1 51 ? -6.836 8.992 1.463 1 94.62 51 ILE B C 1
ATOM 1638 O O . ILE B 1 51 ? -5.738 8.438 1.569 1 94.62 51 ILE B O 1
ATOM 1642 N N . PRO B 1 52 ? -7.293 9.859 2.33 1 97.5 52 PRO B N 1
ATOM 1643 C CA . PRO B 1 52 ? -6.52 10.039 3.561 1 97.5 52 PRO B CA 1
ATOM 1644 C C . PRO B 1 52 ? -6.516 8.797 4.441 1 97.5 52 PRO B C 1
ATOM 1646 O O . PRO B 1 52 ? -7.551 8.141 4.598 1 97.5 52 PRO B O 1
ATOM 1649 N N . CYS B 1 53 ? -5.355 8.43 4.957 1 97.5 53 CYS B N 1
ATOM 1650 C CA . CYS B 1 53 ? -5.18 7.258 5.805 1 97.5 53 CYS B CA 1
ATOM 1651 C C . CYS B 1 53 ? -4.641 7.648 7.176 1 97.5 53 CYS B C 1
ATOM 1653 O O . CYS B 1 53 ? -3.758 8.5 7.277 1 97.5 53 CYS B O 1
ATOM 1655 N N . ILE B 1 54 ? -5.223 7.105 8.211 1 97.19 54 ILE B N 1
ATOM 1656 C CA . ILE B 1 54 ? -4.762 7.336 9.578 1 97.19 54 ILE B CA 1
ATOM 1657 C C . ILE B 1 54 ? -4.465 6 10.258 1 97.19 54 ILE B C 1
ATOM 1659 O O . ILE B 1 54 ? -5.289 5.082 10.227 1 97.19 54 ILE B O 1
ATOM 1663 N N . THR B 1 55 ? -3.271 5.84 10.828 1 96.88 55 THR B N 1
ATOM 1664 C CA . THR B 1 55 ? -2.898 4.605 11.516 1 96.88 55 THR B CA 1
ATOM 1665 C C . THR B 1 55 ? -3.443 4.59 12.938 1 96.88 55 THR B C 1
ATOM 1667 O O . THR B 1 55 ? -3.832 5.629 13.469 1 96.88 55 THR B O 1
ATOM 1670 N N . ASP B 1 56 ? -3.428 3.396 13.523 1 95.5 56 ASP B N 1
ATOM 1671 C CA . ASP B 1 56 ? -3.818 3.262 14.922 1 95.5 56 ASP B CA 1
ATOM 1672 C C . ASP B 1 56 ? -2.939 4.129 15.82 1 95.5 56 ASP B C 1
ATOM 1674 O O . ASP B 1 56 ? -3.43 4.734 16.781 1 95.5 56 ASP B O 1
ATOM 1678 N N . CYS B 1 57 ? -1.689 4.191 15.508 1 96.25 57 CYS B N 1
ATOM 1679 C CA . CYS B 1 57 ? -0.751 4.941 16.344 1 96.25 57 CYS B CA 1
ATOM 1680 C C . CYS B 1 57 ? -1.052 6.438 16.281 1 96.25 57 CYS B C 1
ATOM 1682 O O . CYS B 1 57 ? -1.014 7.117 17.312 1 96.25 57 CYS B O 1
ATOM 1684 N N . VAL B 1 58 ? -1.348 6.941 15.086 1 96.06 58 VAL B N 1
ATOM 1685 C CA . VAL B 1 58 ? -1.666 8.359 14.938 1 96.06 58 VAL B CA 1
ATOM 1686 C C . VAL B 1 58 ? -3 8.664 15.609 1 96.06 58 VAL B C 1
ATOM 1688 O O . VAL B 1 58 ? -3.127 9.664 16.328 1 96.06 58 VAL B O 1
ATOM 1691 N N . MET B 1 59 ? -3.957 7.82 15.43 1 94.75 59 MET B N 1
ATOM 1692 C CA . MET B 1 59 ? -5.254 7.984 16.094 1 94.75 59 MET B CA 1
ATOM 1693 C C . MET B 1 59 ? -5.098 8.016 17.609 1 94.75 59 MET B C 1
ATOM 1695 O O . MET B 1 59 ? -5.691 8.859 18.281 1 94.75 59 MET B O 1
ATOM 1699 N N . GLY B 1 60 ? -4.312 7.023 18.094 1 93.44 60 GLY B N 1
ATOM 1700 C CA . GLY B 1 60 ? -4.055 6.992 19.531 1 93.44 60 GLY B CA 1
ATOM 1701 C C . GLY B 1 60 ? -3.414 8.266 20.047 1 93.44 60 GLY B C 1
ATOM 1702 O O . GLY B 1 60 ? -3.758 8.742 21.125 1 93.44 60 GLY B O 1
ATOM 1703 N N . GLU B 1 61 ? -2.543 8.781 19.266 1 93.38 61 GLU B N 1
ATOM 1704 C CA . GLU B 1 61 ? -1.877 10.031 19.641 1 93.38 61 GLU B CA 1
ATOM 1705 C C . GLU B 1 61 ? -2.867 11.188 19.703 1 93.38 61 GLU B C 1
ATOM 1707 O O . GLU B 1 61 ? -2.857 11.977 20.656 1 93.38 61 GLU B O 1
ATOM 1712 N N . ILE B 1 62 ? -3.727 11.352 18.766 1 92.75 62 ILE B N 1
ATOM 1713 C CA . ILE B 1 62 ? -4.707 12.43 18.719 1 92.75 62 ILE B CA 1
ATOM 1714 C C . ILE B 1 62 ? -5.645 12.336 19.906 1 92.75 62 ILE B C 1
ATOM 1716 O O . ILE B 1 62 ? -5.992 13.352 20.516 1 92.75 62 ILE B O 1
ATOM 1720 N N . GLU B 1 63 ? -5.996 11.133 20.219 1 92.69 63 GLU B N 1
ATOM 1721 C CA . GLU B 1 63 ? -6.918 10.914 21.328 1 92.69 63 GLU B CA 1
ATOM 1722 C C . GLU B 1 63 ? -6.293 11.336 22.656 1 92.69 63 GLU B C 1
ATOM 1724 O O . GLU B 1 63 ? -6.988 11.82 23.562 1 92.69 63 GLU B O 1
ATOM 1729 N N . LYS B 1 64 ? -5.02 11.234 22.797 1 91.62 64 LYS B N 1
ATOM 1730 C CA . LYS B 1 64 ? -4.297 11.562 24.016 1 91.62 64 LYS B CA 1
ATOM 1731 C C . LYS B 1 64 ? -4.109 13.07 24.156 1 91.62 64 LYS B C 1
ATOM 1733 O O . LYS B 1 64 ? -3.906 13.578 25.266 1 91.62 64 LYS B O 1
ATOM 1738 N N . LEU B 1 65 ? -4.137 13.789 23.125 1 88.31 65 LEU B N 1
ATOM 1739 C CA . LEU B 1 65 ? -3.865 15.219 23.141 1 88.31 65 LEU B CA 1
ATOM 1740 C C . LEU B 1 65 ? -5.004 15.984 23.812 1 88.31 65 LEU B C 1
ATOM 1742 O O . LEU B 1 65 ? -4.824 17.125 24.234 1 88.31 65 LEU B O 1
ATOM 1746 N N . GLY B 1 66 ? -6.23 15.367 24 1 83.62 66 GLY B N 1
ATOM 1747 C CA . GLY B 1 66 ? -7.273 15.945 24.828 1 83.62 66 GLY B CA 1
ATOM 1748 C C . GLY B 1 66 ? -8.156 16.922 24.078 1 83.62 66 GLY B C 1
ATOM 1749 O O . GLY B 1 66 ? -8.352 16.797 22.875 1 83.62 66 GLY B O 1
ATOM 1750 N N . GLN B 1 67 ? -8.672 17.953 24.828 1 83.38 67 GLN B N 1
ATOM 1751 C CA . GLN B 1 67 ? -9.758 18.828 24.391 1 83.38 67 GLN B CA 1
ATOM 1752 C C . GLN B 1 67 ? -9.281 19.781 23.297 1 83.38 67 GLN B C 1
ATOM 1754 O O . GLN B 1 67 ? -10.039 20.109 22.391 1 83.38 67 GLN B O 1
ATOM 1759 N N . LYS B 1 68 ? -8.031 20.156 23.375 1 83.31 68 LYS B N 1
ATOM 1760 C CA . LYS B 1 68 ? -7.492 21.109 22.406 1 83.31 68 LYS B CA 1
ATOM 1761 C C . LYS B 1 68 ? -7.516 20.531 21 1 83.31 68 LYS B C 1
ATOM 1763 O O . LYS B 1 68 ? -7.512 21.281 20.016 1 83.31 68 LYS B O 1
ATOM 1768 N N . TYR B 1 69 ? -7.648 19.188 20.906 1 87.19 69 TYR B N 1
ATOM 1769 C CA . TYR B 1 69 ? -7.57 18.547 19.594 1 87.19 69 TYR B CA 1
ATOM 1770 C C . TYR B 1 69 ? -8.867 17.812 19.281 1 87.19 69 TYR B C 1
ATOM 1772 O O . TYR B 1 69 ? -8.852 16.828 18.531 1 87.19 69 TYR B O 1
ATOM 1780 N N . ARG B 1 70 ? -9.953 18.328 19.812 1 90.56 70 ARG B N 1
ATOM 1781 C CA . ARG B 1 70 ? -11.25 17.703 19.594 1 90.56 70 ARG B CA 1
ATOM 1782 C C . ARG B 1 70 ? -11.648 17.781 18.125 1 90.56 70 ARG B C 1
ATOM 1784 O O . ARG B 1 70 ? -12.195 16.828 17.562 1 90.56 70 ARG B O 1
ATOM 1791 N N . VAL B 1 71 ? -11.43 18.906 17.562 1 91.62 71 VAL B N 1
ATOM 1792 C CA . VAL B 1 71 ? -11.766 19.078 16.141 1 91.62 71 VAL B CA 1
ATOM 1793 C C . VAL B 1 71 ? -10.93 18.125 15.297 1 91.62 71 VAL B C 1
ATOM 1795 O O . VAL B 1 71 ? -11.453 17.469 14.391 1 91.62 71 VAL B O 1
ATOM 1798 N N . ALA B 1 72 ? -9.625 18.031 15.57 1 92.81 72 ALA B N 1
ATOM 1799 C CA . ALA B 1 72 ? -8.742 17.125 14.852 1 92.81 72 ALA B CA 1
ATOM 1800 C C . ALA B 1 72 ? -9.227 15.68 14.969 1 92.81 72 ALA B C 1
ATOM 1802 O O . ALA B 1 72 ? -9.203 14.93 13.984 1 92.81 72 ALA B O 1
ATOM 1803 N N . LEU B 1 73 ? -9.672 15.391 16.188 1 93.69 73 LEU B N 1
ATOM 1804 C CA . LEU B 1 73 ? -10.18 14.039 16.422 1 93.69 73 LEU B CA 1
ATOM 1805 C C . LEU B 1 73 ? -11.43 13.781 15.586 1 93.69 73 LEU B C 1
ATOM 1807 O O . LEU B 1 73 ? -11.578 12.703 15.008 1 93.69 73 LEU B O 1
ATOM 1811 N N . ARG B 1 74 ? -12.297 14.758 15.453 1 94.25 74 ARG B N 1
ATOM 1812 C CA . ARG B 1 74 ? -13.508 14.641 14.648 1 94.25 74 ARG B CA 1
ATOM 1813 C C . ARG B 1 74 ? -13.156 14.438 13.172 1 94.25 74 ARG B C 1
ATOM 1815 O O . ARG B 1 74 ? -13.758 13.594 12.5 1 94.25 74 ARG B O 1
ATOM 1822 N N . ILE B 1 75 ? -12.203 15.141 12.719 1 93.75 75 ILE B N 1
ATOM 1823 C CA . ILE B 1 75 ? -11.773 15.039 11.328 1 93.75 75 ILE B CA 1
ATOM 1824 C C . ILE B 1 75 ? -11.156 13.664 11.078 1 93.75 75 ILE B C 1
ATOM 1826 O O . ILE B 1 75 ? -11.414 13.039 10.055 1 93.75 75 ILE B O 1
ATOM 1830 N N . ALA B 1 76 ? -10.383 13.18 12.047 1 93.62 76 ALA B N 1
ATOM 1831 C CA . ALA B 1 76 ? -9.711 11.891 11.93 1 93.62 76 ALA B CA 1
ATOM 1832 C C . ALA B 1 76 ? -10.719 10.75 11.867 1 93.62 76 ALA B C 1
ATOM 1834 O O . ALA B 1 76 ? -10.414 9.664 11.367 1 93.62 76 ALA B O 1
ATOM 1835 N N . LYS B 1 77 ? -11.922 11.023 12.344 1 93.69 77 LYS B N 1
ATOM 1836 C CA . LYS B 1 77 ? -12.961 10.008 12.383 1 93.69 77 LYS B CA 1
ATOM 1837 C C . LYS B 1 77 ? -13.906 10.141 11.188 1 93.69 77 LYS B C 1
ATOM 1839 O O . LYS B 1 77 ? -14.875 9.391 11.07 1 93.69 77 LYS B O 1
ATOM 1844 N N . ASP B 1 78 ? -13.586 11.117 10.352 1 93.56 78 ASP B N 1
ATOM 1845 C CA . ASP B 1 78 ? -14.352 11.266 9.117 1 93.56 78 ASP B CA 1
ATOM 1846 C C . ASP B 1 78 ? -14.367 9.961 8.32 1 93.56 78 ASP B C 1
ATOM 1848 O O . ASP B 1 78 ? -13.344 9.297 8.188 1 93.56 78 ASP B O 1
ATOM 1852 N N . PRO B 1 79 ? -15.516 9.578 7.789 1 92.38 79 PRO B N 1
ATOM 1853 C CA . PRO B 1 79 ? -15.648 8.312 7.055 1 92.38 79 PRO B CA 1
ATOM 1854 C C . PRO B 1 79 ? -14.789 8.281 5.789 1 92.38 79 PRO B C 1
ATOM 1856 O O . PRO B 1 79 ? -14.531 7.203 5.242 1 92.38 79 PRO B O 1
ATOM 1859 N N . ARG B 1 80 ? -14.414 9.391 5.301 1 91.44 80 ARG B N 1
ATOM 1860 C CA . ARG B 1 80 ? -13.562 9.445 4.113 1 91.44 80 ARG B CA 1
ATOM 1861 C C . ARG B 1 80 ? -12.141 9.008 4.441 1 91.44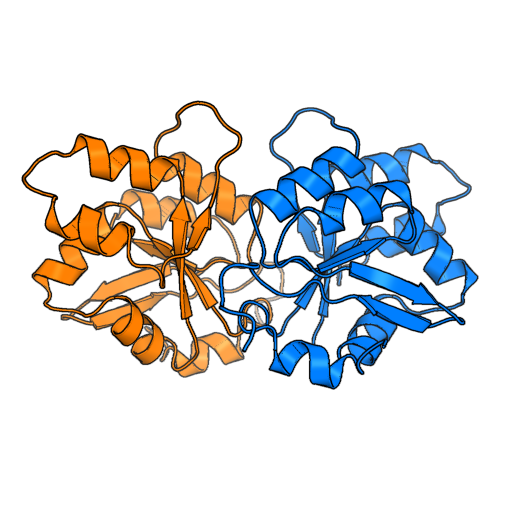 80 ARG B C 1
ATOM 1863 O O . ARG B 1 80 ? -11.352 8.719 3.543 1 91.44 80 ARG B O 1
ATOM 1870 N N . PHE B 1 81 ? -11.828 8.953 5.734 1 94.25 81 PHE B N 1
ATOM 1871 C CA . PHE B 1 81 ? -10.516 8.484 6.176 1 94.25 81 PHE B CA 1
ATOM 1872 C C . PHE B 1 81 ? -10.5 6.961 6.281 1 94.25 81 PHE B C 1
ATOM 1874 O O . PHE B 1 81 ? -11.453 6.352 6.762 1 94.25 81 PHE B O 1
ATOM 1881 N N . GLU B 1 82 ? -9.492 6.48 5.754 1 93.31 82 GLU B N 1
ATOM 1882 C CA . GLU B 1 82 ? -9.258 5.055 5.965 1 93.31 82 GLU B CA 1
ATOM 1883 C C . GLU B 1 82 ? -8.422 4.812 7.215 1 93.31 82 GLU B C 1
ATOM 1885 O O . GLU B 1 82 ? -7.332 5.375 7.363 1 93.31 82 GLU B O 1
ATOM 1890 N N . ARG B 1 83 ? -8.945 3.98 8.078 1 94.12 83 ARG B N 1
ATOM 1891 C CA . ARG B 1 83 ? -8.195 3.596 9.266 1 94.12 83 ARG B CA 1
ATOM 1892 C C . ARG B 1 83 ? -7.32 2.375 8.992 1 94.12 83 ARG B C 1
ATOM 1894 O O . ARG B 1 83 ? -7.812 1.349 8.516 1 94.12 83 ARG B O 1
ATOM 1901 N N . LEU B 1 84 ? -6.074 2.518 9.312 1 94.62 84 LEU B N 1
ATOM 1902 C CA . LEU B 1 84 ? -5.133 1.423 9.094 1 94.62 84 LEU B CA 1
ATOM 1903 C C . LEU B 1 84 ? -4.691 0.81 10.414 1 94.62 84 LEU B C 1
ATOM 1905 O O . LEU B 1 84 ? -4.062 1.481 11.234 1 94.62 84 LEU B O 1
ATOM 1909 N N . PRO B 1 85 ? -5.004 -0.444 10.586 1 92.69 85 PRO B N 1
ATOM 1910 C CA . PRO B 1 85 ? -4.578 -1.087 11.836 1 92.69 85 PRO B CA 1
ATOM 1911 C C . PRO B 1 85 ? -3.07 -1.307 11.898 1 92.69 85 PRO B C 1
ATOM 1913 O O . PRO B 1 85 ? -2.424 -1.486 10.859 1 92.69 85 PRO B O 1
ATOM 1916 N N . CYS B 1 86 ? -2.551 -1.216 13.031 1 91.69 86 CYS B N 1
ATOM 1917 C CA . CYS B 1 86 ? -1.141 -1.505 13.258 1 91.69 86 CYS B CA 1
ATOM 1918 C C . CYS B 1 86 ? -0.964 -2.855 13.945 1 91.69 86 CYS B C 1
ATOM 1920 O O . CYS B 1 86 ? -1.808 -3.268 14.742 1 91.69 86 CYS B O 1
ATOM 1922 N N . MET B 1 87 ? 0.134 -3.582 13.625 1 82.69 87 MET B N 1
ATOM 1923 C CA . MET B 1 87 ? 0.382 -4.895 14.211 1 82.69 87 MET B CA 1
ATOM 1924 C C . MET B 1 87 ? 1.43 -4.801 15.32 1 82.69 87 MET B C 1
ATOM 1926 O O . MET B 1 87 ? 1.909 -5.824 15.812 1 82.69 87 MET B O 1
ATOM 1930 N N . HIS B 1 88 ? 1.836 -3.715 15.727 1 82.62 88 HIS B N 1
ATOM 1931 C CA . HIS B 1 88 ? 2.789 -3.521 16.812 1 82.62 88 HIS B CA 1
ATOM 1932 C C . HIS B 1 88 ? 2.104 -2.953 18.047 1 82.62 88 HIS B C 1
ATOM 1934 O O . HIS B 1 88 ? 1.003 -2.406 17.953 1 82.62 88 HIS B O 1
ATOM 1940 N N . LYS B 1 89 ? 2.818 -3.232 19.172 1 76.44 89 LYS B N 1
ATOM 1941 C CA . LYS B 1 89 ? 2.293 -2.713 20.422 1 76.44 89 LYS B CA 1
ATOM 1942 C C . LYS B 1 89 ? 2.764 -1.282 20.672 1 76.44 89 LYS B C 1
ATOM 1944 O O . LYS B 1 89 ? 3.947 -1.045 20.922 1 76.44 89 LYS B O 1
ATOM 1949 N N . GLY B 1 90 ? 1.994 -0.379 20.531 1 68.19 90 GLY B N 1
ATOM 1950 C CA . GLY B 1 90 ? 2.189 0.998 20.953 1 68.19 90 GLY B CA 1
ATOM 1951 C C . GLY B 1 90 ? 3.539 1.562 20.547 1 68.19 90 GLY B C 1
ATOM 1952 O O . GLY B 1 90 ? 4.566 1.198 21.125 1 68.19 90 GLY B O 1
ATOM 1953 N N . THR B 1 91 ? 3.791 2.115 19.375 1 77.19 91 THR B N 1
ATOM 1954 C CA . THR B 1 91 ? 4.996 2.838 18.969 1 77.19 91 THR B CA 1
ATOM 1955 C C . THR B 1 91 ? 4.684 4.309 18.703 1 77.19 91 THR B C 1
ATOM 1957 O O . THR B 1 91 ? 3.518 4.711 18.719 1 77.19 91 THR B O 1
ATOM 1960 N N . TYR B 1 92 ? 5.773 5.035 18.766 1 89.56 92 TYR B N 1
ATOM 1961 C CA . TYR B 1 92 ? 5.629 6.434 18.375 1 89.56 92 TYR B CA 1
ATOM 1962 C C . TYR B 1 92 ? 5.082 6.551 16.969 1 89.56 92 TYR B C 1
ATOM 1964 O O . TYR B 1 92 ? 5.496 5.812 16.062 1 89.56 92 TYR B O 1
ATOM 1972 N N . ALA B 1 93 ? 4.18 7.406 16.844 1 94.88 93 ALA B N 1
ATOM 1973 C CA . ALA B 1 93 ? 3.504 7.594 15.562 1 94.88 93 ALA B CA 1
ATOM 1974 C C . ALA B 1 93 ? 4.512 7.816 14.438 1 94.88 93 ALA B C 1
ATOM 1976 O O . ALA B 1 93 ? 4.359 7.273 13.336 1 94.88 93 ALA B O 1
ATOM 1977 N N . ASP B 1 94 ? 5.617 8.539 14.688 1 95.75 94 ASP B N 1
ATOM 1978 C CA . ASP B 1 94 ? 6.633 8.789 13.664 1 95.75 94 ASP B CA 1
ATOM 1979 C C . ASP B 1 94 ? 7.281 7.484 13.211 1 95.75 94 ASP B C 1
ATOM 1981 O O . ASP B 1 94 ? 7.449 7.254 12.008 1 95.75 94 ASP B O 1
ATOM 1985 N N . ASP B 1 95 ? 7.652 6.68 14.195 1 95.56 95 ASP B N 1
ATOM 1986 C CA . ASP B 1 95 ? 8.258 5.395 13.859 1 95.56 95 ASP B CA 1
ATOM 1987 C C . ASP B 1 95 ? 7.281 4.512 13.086 1 95.56 95 ASP B C 1
ATOM 1989 O O . ASP B 1 95 ? 7.676 3.809 12.156 1 95.56 95 ASP B O 1
ATOM 1993 N N . CYS B 1 96 ? 6.039 4.586 13.477 1 96.06 96 CYS B N 1
ATOM 1994 C CA . CYS B 1 96 ? 4.98 3.84 12.805 1 96.06 96 CYS B CA 1
ATOM 1995 C C . CYS B 1 96 ? 4.895 4.219 11.336 1 96.06 96 CYS B C 1
ATOM 1997 O O . CYS B 1 96 ? 4.891 3.346 10.461 1 96.06 96 CYS B O 1
ATOM 1999 N N . LEU B 1 97 ? 4.871 5.516 11.086 1 97 97 LEU B N 1
ATOM 2000 C CA . LEU B 1 97 ? 4.746 6.02 9.719 1 97 97 LEU B CA 1
ATOM 2001 C C . LEU B 1 97 ? 5.977 5.656 8.891 1 97 97 LEU B C 1
ATOM 2003 O O . LEU B 1 97 ? 5.852 5.191 7.758 1 97 97 LEU B O 1
ATOM 2007 N N . VAL B 1 98 ? 7.148 5.797 9.469 1 96.19 98 VAL B N 1
ATOM 2008 C CA . VAL B 1 98 ? 8.391 5.52 8.766 1 96.19 98 VAL B CA 1
ATOM 2009 C C . VAL B 1 98 ? 8.477 4.031 8.43 1 96.19 98 VAL B C 1
ATOM 2011 O O . VAL B 1 98 ? 8.82 3.662 7.305 1 96.19 98 VAL B O 1
ATOM 2014 N N . GLN B 1 99 ? 8.141 3.234 9.398 1 94.5 99 GLN B N 1
ATOM 2015 C CA . GLN B 1 99 ? 8.18 1.793 9.172 1 94.5 99 GLN B CA 1
ATOM 2016 C C . GLN B 1 99 ? 7.191 1.384 8.086 1 94.5 99 GLN B C 1
ATOM 2018 O O . GLN B 1 99 ? 7.516 0.574 7.211 1 94.5 99 GLN B O 1
ATOM 2023 N N . ARG B 1 100 ? 6.004 1.981 8.117 1 95.5 100 ARG B N 1
ATOM 2024 C CA . ARG B 1 100 ? 4.953 1.638 7.168 1 95.5 100 ARG B CA 1
ATOM 2025 C C . ARG B 1 100 ? 5.379 1.967 5.742 1 95.5 100 ARG B C 1
ATOM 2027 O O . ARG B 1 100 ? 5.254 1.134 4.844 1 95.5 100 ARG B O 1
ATOM 2034 N N . VAL B 1 101 ? 6.023 3.102 5.496 1 94.62 101 VAL B N 1
ATOM 2035 C CA . VAL B 1 101 ? 6.352 3.506 4.133 1 94.62 101 VAL B CA 1
ATOM 2036 C C . VAL B 1 101 ? 7.676 2.871 3.711 1 94.62 101 VAL B C 1
ATOM 2038 O O . VAL B 1 101 ? 8.016 2.854 2.523 1 94.62 101 VAL B O 1
ATOM 2041 N N . THR B 1 102 ? 8.484 2.436 4.68 1 93.19 102 THR B N 1
ATOM 2042 C CA . THR B 1 102 ? 9.656 1.638 4.336 1 93.19 102 THR B CA 1
ATOM 2043 C C . THR B 1 102 ? 9.234 0.295 3.742 1 93.19 102 THR B C 1
ATOM 2045 O O . THR B 1 102 ? 9.844 -0.179 2.779 1 93.19 102 THR B O 1
ATOM 2048 N N . GLN B 1 103 ? 8.164 -0.212 4.25 1 91.94 103 GLN B N 1
ATOM 2049 C CA . GLN B 1 103 ? 7.699 -1.525 3.812 1 91.94 103 GLN B CA 1
ATOM 2050 C C . GLN B 1 103 ? 6.793 -1.411 2.59 1 91.94 103 GLN B C 1
ATOM 2052 O O . GLN B 1 103 ? 6.738 -2.324 1.764 1 91.94 103 GLN B O 1
ATOM 2057 N N . HIS B 1 104 ? 6.09 -0.316 2.529 1 91.69 104 HIS B N 1
ATOM 2058 C CA . HIS B 1 104 ? 5.094 -0.111 1.485 1 91.69 104 HIS B CA 1
ATOM 2059 C C . HIS B 1 104 ? 5.25 1.259 0.833 1 91.69 104 HIS B C 1
ATOM 2061 O O . HIS B 1 104 ? 4.871 2.275 1.418 1 91.69 104 HIS B O 1
ATOM 2067 N N . LYS B 1 105 ? 5.664 1.239 -0.406 1 86.88 105 LYS B N 1
ATOM 2068 C CA . LYS B 1 105 ? 6.027 2.486 -1.074 1 86.88 105 LYS B CA 1
ATOM 2069 C C . LYS B 1 105 ? 4.852 3.045 -1.869 1 86.88 105 LYS B C 1
ATOM 2071 O O . LYS B 1 105 ? 5.027 3.93 -2.709 1 86.88 105 LYS B O 1
ATOM 2076 N N . CYS B 1 106 ? 3.695 2.547 -1.538 1 89.69 106 CYS B N 1
ATOM 2077 C CA . CYS B 1 106 ? 2.525 2.969 -2.299 1 89.69 106 CYS B CA 1
ATOM 2078 C C . CYS B 1 106 ? 1.794 4.102 -1.588 1 89.69 106 CYS B C 1
ATOM 2080 O O . CYS B 1 106 ? 0.676 4.461 -1.966 1 89.69 106 CYS B O 1
ATOM 2082 N N . TYR B 1 107 ? 2.424 4.773 -0.541 1 94.44 107 TYR B N 1
ATOM 2083 C CA . TYR B 1 107 ? 1.812 5.852 0.229 1 94.44 107 TYR B CA 1
ATOM 2084 C C . TYR B 1 107 ? 2.52 7.176 -0.027 1 94.44 107 TYR B C 1
ATOM 2086 O O . TYR B 1 107 ? 3.689 7.195 -0.418 1 94.44 107 TYR B O 1
ATOM 2094 N N . ILE B 1 108 ? 1.778 8.211 0.164 1 94.19 108 ILE B N 1
ATOM 2095 C CA . ILE B 1 108 ? 2.311 9.555 0.366 1 94.19 108 ILE B CA 1
ATOM 2096 C C . ILE B 1 108 ? 2.223 9.93 1.845 1 94.19 108 ILE B C 1
ATOM 2098 O O . ILE B 1 108 ? 1.256 9.57 2.523 1 94.19 108 ILE B O 1
ATOM 2102 N N . VAL B 1 109 ? 3.201 10.609 2.359 1 97.44 109 VAL B N 1
ATOM 2103 C CA . VAL B 1 109 ? 3.158 10.992 3.768 1 97.44 109 VAL B CA 1
ATOM 2104 C C . VAL B 1 109 ? 2.879 12.484 3.887 1 97.44 109 VAL B C 1
ATOM 2106 O O . VAL B 1 109 ? 3.578 13.305 3.283 1 97.44 109 VAL B O 1
ATOM 2109 N N . ALA B 1 110 ? 1.849 12.797 4.594 1 98.25 110 ALA B N 1
ATOM 2110 C CA . ALA B 1 110 ? 1.501 14.188 4.855 1 98.25 110 ALA B CA 1
ATOM 2111 C C . ALA B 1 110 ? 1.997 14.625 6.23 1 98.25 110 ALA B C 1
ATOM 2113 O O . ALA B 1 110 ? 1.495 14.164 7.258 1 98.25 110 ALA B O 1
ATOM 2114 N N . THR B 1 111 ? 2.93 15.484 6.227 1 98.31 111 THR B N 1
ATOM 2115 C CA . THR B 1 111 ? 3.502 15.945 7.484 1 98.31 111 THR B CA 1
ATOM 2116 C C . THR B 1 111 ? 4.129 17.328 7.32 1 98.31 111 THR B C 1
ATOM 2118 O O . THR B 1 111 ? 4.602 17.672 6.234 1 98.31 111 THR B O 1
ATOM 2121 N N . VAL B 1 112 ? 4.074 18.078 8.391 1 96.75 112 VAL B N 1
ATOM 2122 C CA . VAL B 1 112 ? 4.758 19.359 8.438 1 96.75 112 VAL B CA 1
ATOM 2123 C C . VAL B 1 112 ? 5.988 19.266 9.336 1 96.75 112 VAL B C 1
ATOM 2125 O O . VAL B 1 112 ? 6.766 20.219 9.438 1 96.75 112 VAL B O 1
ATOM 2128 N N . ASP B 1 113 ? 6.211 18.109 9.961 1 96.62 113 ASP B N 1
ATOM 2129 C CA . ASP B 1 113 ? 7.301 17.906 10.922 1 96.62 113 ASP B CA 1
ATOM 2130 C C . ASP B 1 113 ? 8.641 17.781 10.203 1 96.62 113 ASP B C 1
ATOM 2132 O O . ASP B 1 113 ? 8.812 16.922 9.344 1 96.62 113 ASP B O 1
ATOM 2136 N N . LYS B 1 114 ? 9.578 18.594 10.609 1 96.62 114 LYS B N 1
ATOM 2137 C CA . LYS B 1 114 ? 10.891 18.641 9.969 1 96.62 114 LYS B CA 1
ATOM 2138 C C . LYS B 1 114 ? 11.648 17.328 10.18 1 96.62 114 LYS B C 1
ATOM 2140 O O . LYS B 1 114 ? 12.289 16.828 9.258 1 96.62 114 LYS B O 1
ATOM 2145 N N . GLU B 1 115 ? 11.609 16.875 11.352 1 96.88 115 GLU B N 1
ATOM 2146 C CA . GLU B 1 115 ? 12.352 15.641 11.648 1 96.88 115 GLU B CA 1
ATOM 2147 C C . GLU B 1 115 ? 11.758 14.453 10.898 1 96.88 115 GLU B C 1
ATOM 2149 O O . GLU B 1 115 ? 12.492 13.625 10.359 1 96.88 115 GLU B O 1
ATOM 2154 N N . LEU B 1 116 ? 10.453 14.344 10.859 1 97.19 116 LEU B N 1
ATOM 2155 C CA . LEU B 1 116 ? 9.805 13.258 10.117 1 97.19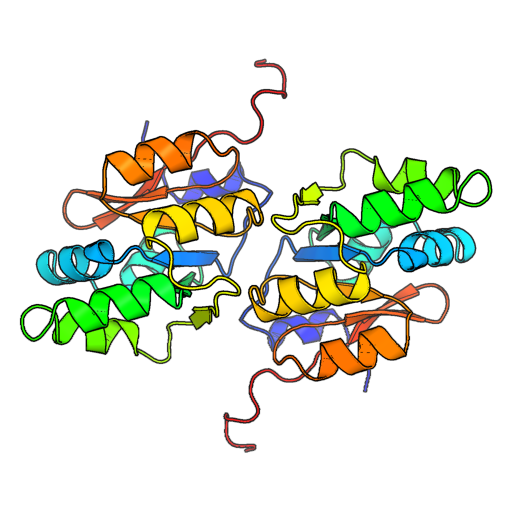 116 LEU B CA 1
ATOM 2156 C C . LEU B 1 116 ? 10.102 13.367 8.625 1 97.19 116 LEU B C 1
ATOM 2158 O O . LEU B 1 116 ? 10.367 12.367 7.969 1 97.19 116 LEU B O 1
ATOM 2162 N N . LYS B 1 117 ? 10.094 14.57 8.117 1 96.5 117 LYS B N 1
ATOM 2163 C CA . LYS B 1 117 ? 10.445 14.789 6.715 1 96.5 117 LYS B CA 1
ATOM 2164 C C . LYS B 1 117 ? 11.852 14.266 6.414 1 96.5 117 LYS B C 1
ATOM 2166 O O . LYS B 1 117 ? 12.07 13.586 5.41 1 96.5 117 LYS B O 1
ATOM 2171 N N . ARG B 1 118 ? 12.758 14.594 7.25 1 96.56 118 ARG B N 1
ATOM 2172 C CA . ARG B 1 118 ? 14.141 14.148 7.074 1 96.56 118 ARG B CA 1
ATOM 2173 C C . ARG B 1 118 ? 14.227 12.633 7.012 1 96.56 118 ARG B C 1
ATOM 2175 O O . ARG B 1 118 ? 14.953 12.078 6.18 1 96.56 118 ARG B O 1
ATOM 2182 N N . ARG B 1 119 ? 13.492 11.969 7.777 1 96.88 119 ARG B N 1
ATOM 2183 C CA . ARG B 1 119 ? 13.516 10.516 7.82 1 96.88 119 ARG B CA 1
ATOM 2184 C C . ARG B 1 119 ? 12.859 9.922 6.578 1 96.88 119 ARG B C 1
ATOM 2186 O O . ARG B 1 119 ? 13.367 8.961 6 1 96.88 119 ARG B O 1
ATOM 2193 N N . ILE B 1 120 ? 11.758 10.523 6.172 1 95.56 120 ILE B N 1
ATOM 2194 C CA . ILE B 1 120 ? 11.031 10.016 5.012 1 95.56 120 ILE B CA 1
ATOM 2195 C C . ILE B 1 120 ? 11.859 10.227 3.748 1 95.56 120 ILE B C 1
ATOM 2197 O O . ILE B 1 120 ? 11.852 9.391 2.844 1 95.56 120 ILE B O 1
ATOM 2201 N N . ARG B 1 121 ? 12.664 11.289 3.643 1 92.88 121 ARG B N 1
ATOM 2202 C CA . ARG B 1 121 ? 13.492 11.617 2.482 1 92.88 121 ARG B CA 1
ATOM 2203 C C . ARG B 1 121 ? 14.547 10.547 2.246 1 92.88 121 ARG B C 1
ATOM 2205 O O . ARG B 1 121 ? 15.062 10.406 1.135 1 92.88 121 ARG B O 1
ATOM 2212 N N . LYS B 1 122 ? 14.82 9.836 3.277 1 93.56 122 LYS B N 1
ATOM 2213 C CA . LYS B 1 122 ? 15.82 8.781 3.158 1 93.56 122 LYS B CA 1
ATOM 2214 C C . LYS B 1 122 ? 15.227 7.516 2.549 1 93.56 122 LYS B C 1
ATOM 2216 O O . LYS B 1 122 ? 15.953 6.582 2.209 1 93.56 122 LYS B O 1
ATOM 2221 N N . ILE B 1 123 ? 13.938 7.5 2.387 1 91.31 123 ILE B N 1
ATOM 2222 C CA . ILE B 1 123 ? 13.258 6.344 1.811 1 91.31 123 ILE B CA 1
ATOM 2223 C C . ILE B 1 123 ? 12.922 6.617 0.347 1 91.31 123 ILE B C 1
ATOM 2225 O O . ILE B 1 123 ? 12 7.383 0.05 1 91.31 123 ILE B O 1
ATOM 2229 N N . PRO B 1 124 ? 13.602 5.953 -0.488 1 85.81 124 PRO B N 1
ATOM 2230 C CA . PRO B 1 124 ? 13.375 6.227 -1.91 1 85.81 124 PRO B CA 1
ATOM 2231 C C . PRO B 1 124 ? 11.945 5.922 -2.35 1 85.81 124 PRO B C 1
ATOM 2233 O O . PRO B 1 124 ? 11.367 4.914 -1.931 1 85.81 124 PRO B O 1
ATOM 2236 N N . GLY B 1 125 ? 11.398 6.816 -3.102 1 82.75 125 GLY B N 1
ATOM 2237 C CA . GLY B 1 125 ? 10.125 6.551 -3.754 1 82.75 125 GLY B CA 1
ATOM 2238 C C . GLY B 1 125 ? 8.93 6.996 -2.934 1 82.75 125 GLY B C 1
ATOM 2239 O O . GLY B 1 125 ? 7.781 6.809 -3.344 1 82.75 125 GLY B O 1
ATOM 2240 N N . VAL B 1 126 ? 9.164 7.555 -1.82 1 91.75 126 VAL B N 1
ATOM 2241 C CA . VAL B 1 126 ? 8.062 7.977 -0.965 1 91.75 126 VAL B CA 1
ATOM 2242 C C . VAL B 1 126 ? 7.938 9.5 -0.988 1 91.75 126 VAL B C 1
ATOM 2244 O O . VAL B 1 126 ? 8.797 10.203 -0.452 1 91.75 126 VAL B O 1
ATOM 2247 N N . PRO B 1 127 ? 6.898 10.023 -1.516 1 92.94 127 PRO B N 1
ATOM 2248 C CA . PRO B 1 127 ? 6.715 11.477 -1.552 1 92.94 127 PRO B CA 1
ATOM 2249 C C . PRO B 1 127 ? 6.215 12.039 -0.224 1 92.94 127 PRO B C 1
ATOM 2251 O O . PRO B 1 127 ? 5.668 11.305 0.598 1 92.94 127 PRO B O 1
ATOM 2254 N N . ILE B 1 128 ? 6.426 13.352 -0.093 1 95.19 128 ILE B N 1
ATOM 2255 C CA . ILE B 1 128 ? 5.973 14.047 1.105 1 95.19 128 ILE B CA 1
ATOM 2256 C C . ILE B 1 128 ? 4.992 15.156 0.719 1 95.19 128 ILE B C 1
ATOM 2258 O O . ILE B 1 128 ? 5.273 15.961 -0.173 1 95.19 128 ILE B O 1
ATOM 2262 N N . MET B 1 129 ? 3.844 15.086 1.275 1 96.19 129 MET B N 1
ATOM 2263 C CA . MET B 1 129 ? 2.893 16.188 1.188 1 96.19 129 MET B CA 1
ATOM 2264 C C . MET B 1 129 ? 3.043 17.141 2.379 1 96.19 129 MET B C 1
ATOM 2266 O O . MET B 1 129 ? 3.123 16.688 3.523 1 96.19 129 MET B O 1
ATOM 2270 N N . TYR B 1 130 ? 3.148 18.406 2.119 1 96.44 130 TYR B N 1
ATOM 2271 C CA . TYR B 1 130 ? 3.326 19.375 3.195 1 96.44 130 TYR B CA 1
ATOM 2272 C C . TYR B 1 130 ? 2.488 20.625 2.949 1 96.44 130 TYR B C 1
ATOM 2274 O O . TYR B 1 130 ? 1.812 20.734 1.923 1 96.44 130 TYR B O 1
ATOM 2282 N N . ILE B 1 131 ? 2.428 21.5 3.938 1 96.56 131 ILE B N 1
ATOM 2283 C CA . ILE B 1 131 ? 1.645 22.719 3.85 1 96.56 131 ILE B CA 1
ATOM 2284 C C . ILE B 1 131 ? 2.578 23.922 3.688 1 96.56 131 ILE B C 1
ATOM 2286 O O . ILE B 1 131 ? 3.527 24.078 4.457 1 96.56 131 ILE B O 1
ATOM 2290 N N . SER B 1 132 ? 2.367 24.672 2.627 1 93.12 132 SER B N 1
ATOM 2291 C CA . SER B 1 132 ? 3.066 25.938 2.381 1 93.12 132 SER B CA 1
ATOM 2292 C C . SER B 1 132 ? 2.137 26.969 1.754 1 93.12 132 SER B C 1
ATOM 2294 O O . SER B 1 132 ? 1.356 26.641 0.856 1 93.12 132 SER B O 1
ATOM 2296 N N . ARG B 1 133 ? 2.168 28.25 2.273 1 93.19 133 ARG B N 1
ATOM 2297 C CA . ARG B 1 133 ? 1.348 29.344 1.777 1 93.19 133 ARG B CA 1
ATOM 2298 C C . ARG B 1 133 ? -0.128 28.969 1.757 1 93.19 133 ARG B C 1
ATOM 2300 O O . ARG B 1 133 ? -0.817 29.172 0.757 1 93.19 133 ARG B O 1
ATOM 2307 N N . HIS B 1 134 ? -0.575 28.25 2.676 1 92.75 134 HIS B N 1
ATOM 2308 C CA . HIS B 1 134 ? -1.97 27.891 2.898 1 92.75 134 HIS B CA 1
ATOM 2309 C C . HIS B 1 134 ? -2.479 26.953 1.803 1 92.75 134 HIS B C 1
ATOM 2311 O O . HIS B 1 134 ? -3.615 27.094 1.344 1 92.75 134 HIS B O 1
ATOM 2317 N N . ARG B 1 135 ? -1.498 26.141 1.358 1 94.75 135 ARG B N 1
ATOM 2318 C CA . ARG B 1 135 ? -1.856 25.125 0.375 1 94.75 135 ARG B CA 1
ATOM 2319 C C . ARG B 1 135 ? -1.058 23.844 0.595 1 94.75 135 ARG B C 1
ATOM 2321 O O . ARG B 1 135 ? 0.024 23.875 1.186 1 94.75 135 ARG B O 1
ATOM 2328 N N . TYR B 1 136 ? -1.697 22.781 0.125 1 96 136 TYR B N 1
ATOM 2329 C CA . TYR B 1 136 ? -0.949 21.531 0.118 1 96 136 TYR B CA 1
ATOM 2330 C C . TYR B 1 136 ? 0.033 21.484 -1.047 1 96 136 TYR B C 1
ATOM 2332 O O . TYR B 1 136 ? -0.281 21.938 -2.148 1 96 136 TYR B O 1
ATOM 2340 N N . ASN B 1 137 ? 1.231 21.031 -0.732 1 92.81 137 ASN B N 1
ATOM 2341 C CA . ASN B 1 137 ? 2.295 20.828 -1.71 1 92.81 137 ASN B CA 1
ATOM 2342 C C . ASN B 1 137 ? 2.861 19.406 -1.634 1 92.81 137 ASN B C 1
ATOM 2344 O O . ASN B 1 137 ? 2.633 18.703 -0.655 1 92.81 137 ASN B O 1
ATOM 2348 N N . ILE B 1 138 ? 3.502 19.062 -2.67 1 92.44 138 ILE B N 1
ATOM 2349 C CA . ILE B 1 138 ? 4.082 17.719 -2.709 1 92.44 138 ILE B CA 1
ATOM 2350 C C . ILE B 1 138 ? 5.559 17.812 -3.086 1 92.44 138 ILE B C 1
ATOM 2352 O O . ILE B 1 138 ? 5.938 18.594 -3.959 1 92.44 138 ILE B O 1
ATOM 2356 N N . GLU B 1 139 ? 6.316 17.156 -2.244 1 86.44 139 GLU B N 1
ATOM 2357 C CA . GLU B 1 139 ? 7.742 16.984 -2.52 1 86.44 139 GLU B CA 1
ATOM 2358 C C . GLU B 1 139 ? 8.039 15.586 -3.059 1 86.44 139 GLU B C 1
ATOM 2360 O O . GLU B 1 139 ? 7.516 14.594 -2.543 1 86.44 139 GLU B O 1
ATOM 2365 N N . ARG B 1 140 ? 8.648 15.586 -4.355 1 70.12 140 ARG B N 1
ATOM 2366 C CA . ARG B 1 140 ? 8.961 14.297 -4.957 1 70.12 140 ARG B CA 1
ATOM 2367 C C . ARG B 1 140 ? 10.398 13.891 -4.672 1 70.12 140 ARG B C 1
ATOM 2369 O O . ARG B 1 140 ? 11.297 14.734 -4.672 1 70.12 140 ARG B O 1
ATOM 2376 N N . MET B 1 141 ? 10.672 12.812 -4.035 1 59.53 141 MET B N 1
ATOM 2377 C CA . MET B 1 141 ? 12.047 12.328 -4.098 1 59.53 141 MET B CA 1
ATOM 2378 C C . MET B 1 141 ? 12.234 11.359 -5.258 1 59.53 141 MET B C 1
ATOM 2380 O O . MET B 1 141 ? 11.305 10.617 -5.609 1 59.53 141 MET B O 1
ATOM 2384 N N . PRO B 1 142 ? 13.219 11.82 -6.285 1 51.84 142 PRO B N 1
ATOM 2385 C CA . PRO B 1 142 ? 13.539 10.93 -7.398 1 51.84 142 PRO B CA 1
ATOM 2386 C C . PRO B 1 142 ? 13.539 9.453 -6.992 1 51.84 142 PRO B C 1
ATOM 2388 O O . PRO B 1 142 ? 13.82 9.125 -5.84 1 51.84 142 PRO B O 1
ATOM 2391 N N . ASP B 1 143 ? 12.758 8.648 -7.766 1 51.31 143 ASP B N 1
ATOM 2392 C CA . ASP B 1 143 ? 12.906 7.211 -7.539 1 51.31 143 ASP B CA 1
ATOM 2393 C C . ASP B 1 143 ? 14.352 6.859 -7.191 1 51.31 143 ASP B C 1
ATOM 2395 O O . ASP B 1 143 ? 15.234 7.711 -7.258 1 51.31 143 ASP B O 1
ATOM 2399 N N . ASP B 1 144 ? 14.758 5.5 -7.301 1 45.62 144 ASP B N 1
ATOM 2400 C CA . ASP B 1 144 ? 16.078 4.953 -7.035 1 45.62 144 ASP B CA 1
ATOM 2401 C C . ASP B 1 144 ? 17.172 5.77 -7.738 1 45.62 144 ASP B C 1
ATOM 2403 O O . ASP B 1 144 ? 16.984 6.199 -8.875 1 45.62 144 ASP B O 1
ATOM 2407 N N . TYR B 1 145 ? 18.156 6.355 -6.988 1 38.75 145 TYR B N 1
ATOM 2408 C CA . TYR B 1 145 ? 19.516 6.762 -7.363 1 38.75 145 TYR B CA 1
ATOM 2409 C C . TYR B 1 145 ? 20.078 5.844 -8.438 1 38.75 145 TYR B C 1
ATOM 2411 O O . TYR B 1 145 ? 21.141 6.121 -9.008 1 38.75 145 TYR B O 1
ATOM 2419 N N . GLY B 1 146 ? 19.719 4.586 -8.523 1 33.53 146 GLY B N 1
ATOM 2420 C CA . GLY B 1 146 ? 20.484 3.756 -9.43 1 33.53 146 GLY B CA 1
ATOM 2421 C C . GLY B 1 146 ? 20.219 4.059 -10.891 1 33.53 146 GLY B C 1
ATOM 2422 O O . GLY B 1 146 ? 20.641 3.307 -11.773 1 33.53 146 GLY B O 1
ATOM 2423 N N . ALA B 1 147 ? 19.266 4.703 -11.281 1 34.56 147 ALA B N 1
ATOM 2424 C CA . ALA B 1 147 ? 19.391 4.949 -12.719 1 34.56 147 ALA B CA 1
ATOM 2425 C C . ALA B 1 147 ? 20.469 5.98 -13.008 1 34.56 147 ALA B C 1
ATOM 2427 O O . ALA B 1 147 ? 20.641 6.941 -12.258 1 34.56 147 ALA B O 1
ATOM 2428 N N . PRO B 1 148 ? 21.406 5.695 -13.922 1 29.97 148 PRO B N 1
ATOM 2429 C CA . PRO B 1 148 ? 22.469 6.625 -14.305 1 29.97 148 PRO B CA 1
ATOM 2430 C C . PRO B 1 148 ? 21.953 8.039 -14.57 1 29.97 148 PRO B C 1
ATOM 2432 O O . PRO B 1 148 ? 20.844 8.203 -15.102 1 29.97 148 PRO B O 1
ATOM 2435 N N . ARG B 1 149 ? 22.266 9 -13.75 1 30.67 149 ARG B N 1
ATOM 2436 C CA . ARG B 1 149 ? 22.234 10.391 -14.188 1 30.67 149 ARG B CA 1
ATOM 2437 C C . ARG B 1 149 ? 22.734 10.531 -15.625 1 30.67 149 ARG B C 1
ATOM 2439 O O . ARG B 1 149 ? 23.844 10.125 -15.938 1 30.67 149 ARG B O 1
ATOM 2446 N N . PHE B 1 150 ? 21.641 10.414 -16.609 1 23.7 150 PHE B N 1
ATOM 2447 C CA . PHE B 1 150 ? 22.25 10.875 -17.859 1 23.7 150 PHE B CA 1
ATOM 2448 C C . PHE B 1 150 ? 22.672 12.336 -17.75 1 23.7 150 PHE B C 1
ATOM 2450 O O . PHE B 1 150 ? 22.031 13.117 -17.047 1 23.7 150 PHE B O 1
#

Nearest PDB structures (foldseek):
  7mqa-assembly1_SL  TM=8.524E-01  e=2.912E-25  Homo sapiens
  5yz4-assembly1_A  TM=9.783E-01  e=5.029E-20  Schizosaccharomyces pombe 972h-
  7d5s-assembly1_5K  TM=8.905E-01  e=3.655E-20  Saccharomyces cerevisiae S288C
  6lqt-assembly1_5K  TM=8.897E-01  e=3.217E-20  Saccharomyces cerevisiae S288C
  6zqc-assembly1_UX  TM=8.880E-01  e=7.374E-20  Saccharomyces cerevisiae S288C

pLDDT: mean 85.97, std 17.15, range [23.61, 98.31]

Sequence (300 aa):
PQHPSCLFFQYNTQLGPPYHILVDTNFINFSIKAKLDLVQSMMDCLYAKCIPCITDCVMGEIEKLGQKYRVALRIAKDPRFERLPCMHKGTYADDCLVQRVTQHKCYIVATVDKELKRRIRKIPGVPIMYISRHRYNIERMPDDYGAPRFPQHPSCLFFQYNTQLGPPYHILVDTNFINFSIKAKLDLVQSMMDCLYAKCIPCITDCVMGEIEKLGQKYRVALRIAKDPRFERLPCMHKGTYADDCLVQRVTQHKCYIVATVDKELKRRIRKIPGVPIMYISRHRYNIERMPDDYGAPRF